Protein AF-A0A661U9J6-F1 (afdb_monomer_lite)

Sequence (323 aa):
FVLAIVAIIINARYQWLPGSVFLLPDRAGAMIPIFAAPLIGSMFLRTHGALAGIISRRRLRQLVGGSSVALVCLCAAGSYGYYIRPGLAEAPVTRDDLRAFEWIKHNTPPHAHIANNYSDAGIWIPMMTGRTVSVPHVNIINWSETKLQLAAMPARYIYIGARSVYSLPFEWTPERVESLRPTPKLAFSSGDARLYQLQPPLADVISANFHKLVEGKGEIAGAIGLVSPTNCAVITKPHIMLRWDPSGCYLFNIQLSLCSNFDNPLPVYNSYPAVQLGASSFDITPLRRLMPRDRPIYWRVRGLKNSVQGVLESEIRFFQIGK

Foldseek 3Di:
DVVVLVVLLVCLVVVPDPPSVVCNNLNSLVVVCVVCVVVVVVVVVVVVVVVCVPDPPVVSVVVVVVVSVVVVVVSVVVCCVPPVVVCVVLPLDDPFNLVVLVCCQPPPPLAAEEEEDPQHPQLCSCVSRVYHYLQHDDDPVCRQVVNVVSLLDFHQKYKDGLDGNDDDLDHDDPVVQCPWPVRWQFPDGDRRITMTGDVVTPVVRCVVCVVVVPVVDDDDPAAWAWDPPDFAAAAQFDKTFIPDDLPQFQKKWKWKALDQVSPGTDPDTDIDGPSRDVPRIDGPRVCVVVADQPGKIKIKMWGHGPDDDDIRIHDIGIYHYDD

Radius of gyration: 26.82 Å; chains: 1; bounding box: 49×52×87 Å

Structure (mmCIF, N/CA/C/O backbone):
data_AF-A0A661U9J6-F1
#
_entry.id   AF-A0A661U9J6-F1
#
loop_
_atom_site.group_PDB
_atom_site.id
_atom_site.type_symbol
_atom_site.label_atom_id
_atom_site.label_alt_id
_atom_site.label_comp_id
_atom_site.label_asym_id
_atom_site.label_entity_id
_atom_site.label_seq_id
_atom_site.pdbx_PDB_ins_code
_atom_site.Cartn_x
_atom_site.Cartn_y
_atom_site.Cartn_z
_atom_site.occupancy
_atom_site.B_iso_or_equiv
_atom_site.auth_seq_id
_atom_site.auth_comp_id
_atom_site.auth_asym_id
_atom_site.auth_atom_id
_atom_site.pdbx_PDB_model_num
ATOM 1 N N . PHE A 1 1 ? 25.399 6.047 -31.386 1.00 53.56 1 PHE A N 1
ATOM 2 C CA . PHE A 1 1 ? 24.054 5.681 -30.890 1.00 53.56 1 PHE A CA 1
ATOM 3 C C . PHE A 1 1 ? 24.099 4.501 -29.922 1.00 53.56 1 PHE A C 1
ATOM 5 O O . PHE A 1 1 ? 23.773 4.703 -28.765 1.00 53.56 1 PHE A O 1
ATOM 12 N N . VAL A 1 2 ? 24.589 3.318 -30.3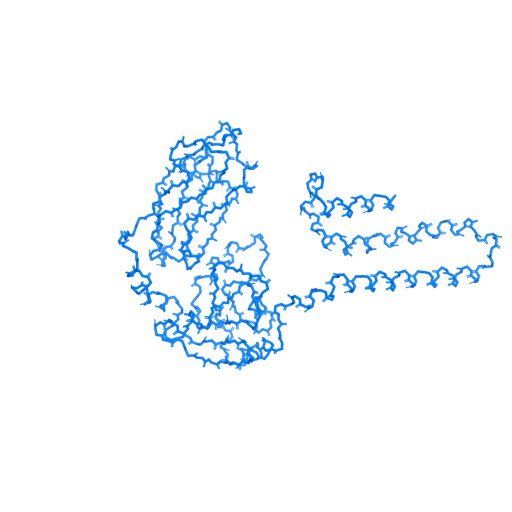23 1.00 53.88 2 VAL A N 1
ATOM 13 C CA . VAL A 1 2 ? 24.733 2.151 -29.417 1.00 53.88 2 VAL A CA 1
ATOM 14 C C . VAL A 1 2 ? 25.550 2.482 -28.161 1.00 53.88 2 VAL A C 1
ATOM 16 O O . VAL A 1 2 ? 25.088 2.224 -27.059 1.00 53.88 2 VAL A O 1
ATOM 19 N N . LEU A 1 3 ? 26.695 3.161 -28.304 1.00 61.81 3 LEU A N 1
ATOM 20 C CA . LEU A 1 3 ? 27.492 3.630 -27.158 1.00 61.81 3 LEU A CA 1
ATOM 21 C C . LEU A 1 3 ? 26.733 4.605 -26.243 1.00 61.81 3 LEU A C 1
ATOM 23 O O . LEU A 1 3 ? 26.926 4.570 -25.037 1.00 61.81 3 LEU A O 1
ATOM 27 N N . ALA A 1 4 ? 25.838 5.432 -26.794 1.00 64.38 4 ALA A N 1
ATOM 28 C CA . ALA A 1 4 ? 25.012 6.342 -26.002 1.00 64.38 4 ALA A CA 1
ATOM 29 C C . ALA A 1 4 ? 23.920 5.579 -25.236 1.00 64.38 4 ALA A C 1
ATOM 31 O O . ALA A 1 4 ? 23.689 5.865 -24.071 1.00 64.38 4 ALA A O 1
ATOM 32 N N . ILE A 1 5 ? 23.304 4.561 -25.847 1.00 62.53 5 ILE A N 1
ATOM 33 C CA . ILE A 1 5 ? 22.366 3.657 -25.164 1.00 62.53 5 ILE A CA 1
ATOM 34 C C . ILE A 1 5 ? 23.065 2.892 -24.039 1.00 62.53 5 ILE A C 1
ATOM 36 O O . ILE A 1 5 ? 22.561 2.862 -22.922 1.00 62.53 5 ILE A O 1
ATOM 40 N N . VAL A 1 6 ? 24.235 2.312 -24.313 1.00 67.94 6 VAL A N 1
ATOM 41 C CA . VAL A 1 6 ? 25.033 1.605 -23.303 1.00 67.94 6 VAL A CA 1
ATOM 42 C C . VAL A 1 6 ? 25.419 2.560 -22.174 1.00 67.94 6 VAL A C 1
ATOM 44 O O . VAL A 1 6 ? 25.243 2.215 -21.011 1.00 67.94 6 VAL A O 1
ATOM 47 N N . ALA A 1 7 ? 25.842 3.786 -22.493 1.00 70.62 7 ALA A N 1
ATOM 48 C CA . ALA A 1 7 ? 26.124 4.812 -21.495 1.00 70.62 7 ALA A CA 1
ATOM 49 C C . ALA A 1 7 ? 24.880 5.195 -20.678 1.00 70.62 7 ALA A C 1
ATOM 51 O O . ALA A 1 7 ? 24.995 5.349 -19.470 1.00 70.62 7 ALA A O 1
ATOM 52 N N . ILE A 1 8 ? 23.691 5.289 -21.287 1.00 65.44 8 ILE A N 1
ATOM 53 C CA . ILE A 1 8 ? 22.426 5.556 -20.581 1.00 65.44 8 ILE A CA 1
ATOM 54 C C . ILE A 1 8 ? 22.046 4.385 -19.668 1.00 65.44 8 ILE A C 1
ATOM 56 O O . ILE A 1 8 ? 21.633 4.627 -18.541 1.00 65.44 8 ILE A O 1
ATOM 60 N N . ILE A 1 9 ? 22.212 3.133 -20.106 1.00 64.19 9 ILE A N 1
ATOM 61 C CA . ILE A 1 9 ? 21.923 1.935 -19.298 1.00 64.19 9 ILE A CA 1
ATOM 62 C C . ILE A 1 9 ? 22.885 1.844 -18.108 1.00 64.19 9 ILE A C 1
ATOM 64 O O . ILE A 1 9 ? 22.449 1.654 -16.974 1.00 64.19 9 ILE A O 1
ATOM 68 N N . ILE A 1 10 ? 24.188 2.025 -18.348 1.00 69.81 10 ILE A N 1
ATOM 69 C CA . ILE A 1 10 ? 25.210 2.057 -17.293 1.00 69.81 10 ILE A CA 1
ATOM 70 C C . ILE A 1 10 ? 24.921 3.222 -16.339 1.00 69.81 10 ILE A C 1
ATOM 72 O O . ILE A 1 10 ? 24.885 3.029 -15.128 1.00 69.81 10 ILE A O 1
ATOM 76 N N . ASN A 1 11 ? 24.622 4.412 -16.862 1.00 74.69 11 ASN A N 1
ATOM 77 C CA . ASN A 1 11 ? 24.277 5.567 -16.044 1.00 74.69 11 ASN A CA 1
ATOM 78 C C . ASN A 1 11 ? 22.982 5.366 -15.242 1.00 74.69 11 ASN A C 1
ATOM 80 O O . ASN A 1 11 ? 22.924 5.769 -14.089 1.00 74.69 11 ASN A O 1
ATOM 84 N N . ALA A 1 12 ? 21.953 4.725 -15.798 1.00 62.16 12 ALA A N 1
ATOM 85 C CA . ALA A 1 12 ? 20.725 4.429 -15.064 1.00 62.16 12 ALA A CA 1
ATOM 86 C C . ALA A 1 12 ? 20.986 3.423 -13.932 1.00 62.16 12 ALA A C 1
ATOM 88 O O . ALA A 1 12 ? 20.434 3.568 -12.843 1.00 62.16 12 ALA A O 1
ATOM 89 N N . ARG A 1 13 ? 21.870 2.442 -14.167 1.00 63.75 13 ARG A N 1
ATOM 90 C CA . ARG A 1 13 ? 22.260 1.423 -13.185 1.00 63.75 13 ARG A CA 1
ATOM 91 C C . ARG A 1 13 ? 23.120 1.978 -12.049 1.00 63.75 13 ARG A C 1
ATOM 93 O O . ARG A 1 13 ? 22.895 1.614 -10.902 1.00 63.75 13 ARG A O 1
ATOM 100 N N . TYR A 1 14 ? 24.099 2.825 -12.359 1.00 74.25 14 TYR A N 1
ATOM 101 C CA . TYR A 1 14 ? 25.077 3.321 -11.379 1.00 74.25 14 TYR A CA 1
ATOM 102 C C . TYR A 1 14 ? 24.856 4.777 -10.944 1.00 74.25 14 TYR A C 1
ATOM 104 O O . TYR A 1 14 ? 25.570 5.274 -10.078 1.00 74.25 14 TYR A O 1
ATOM 112 N N . GLN A 1 15 ? 23.864 5.454 -11.523 1.00 68.75 15 GLN A N 1
ATOM 113 C CA . GLN A 1 15 ? 23.432 6.815 -11.193 1.00 68.75 15 GLN A CA 1
ATOM 114 C C . GLN A 1 15 ? 24.553 7.872 -11.217 1.00 68.75 15 GLN A C 1
ATOM 116 O O . GLN A 1 15 ? 24.568 8.786 -10.396 1.00 68.75 15 GLN A O 1
ATOM 121 N N . TRP A 1 16 ? 25.493 7.767 -12.162 1.00 75.06 16 TRP A N 1
ATOM 122 C CA . TRP A 1 16 ? 26.685 8.625 -12.217 1.00 75.06 16 TRP A CA 1
ATOM 123 C C . TRP A 1 16 ? 26.401 10.090 -12.584 1.00 75.06 16 TRP A C 1
ATOM 125 O O . TRP A 1 16 ? 27.144 10.975 -12.165 1.00 75.06 16 TRP A O 1
ATOM 135 N N . LEU A 1 17 ? 25.338 10.368 -13.343 1.00 74.12 17 LEU A N 1
ATOM 136 C CA . LEU A 1 17 ? 24.994 11.716 -13.804 1.00 74.12 17 LEU A CA 1
ATOM 137 C C . LEU A 1 17 ? 23.864 12.362 -12.974 1.00 74.12 17 LEU A C 1
ATOM 139 O O . LEU A 1 17 ? 22.994 11.665 -12.435 1.00 74.12 17 LEU A O 1
ATOM 143 N N . PRO A 1 18 ? 23.799 13.704 -12.900 1.00 59.03 18 PRO A N 1
ATOM 144 C CA . PRO A 1 18 ? 22.650 14.411 -12.339 1.00 59.03 18 PRO A CA 1
ATOM 145 C C . PRO A 1 18 ? 21.346 14.015 -13.049 1.00 59.03 18 PRO A C 1
ATOM 147 O O . PRO A 1 18 ? 21.300 13.915 -14.270 1.00 59.03 18 PRO A O 1
ATOM 150 N N . GLY A 1 19 ? 20.279 13.777 -12.283 1.00 53.47 19 GLY A N 1
ATOM 151 C CA . GLY A 1 19 ? 18.970 13.390 -12.825 1.00 53.47 19 GLY A CA 1
ATOM 152 C C . GLY A 1 19 ? 18.795 11.895 -13.128 1.00 53.47 19 GLY A C 1
ATOM 153 O O . GLY A 1 19 ? 17.690 11.472 -13.450 1.00 53.47 19 GLY A O 1
ATOM 154 N N . SER A 1 20 ? 19.825 11.062 -12.940 1.00 57.09 20 SER A N 1
ATOM 155 C CA . SER A 1 20 ? 19.742 9.606 -13.172 1.00 57.09 20 SER A CA 1
ATOM 156 C C . SER A 1 20 ? 18.690 8.893 -12.316 1.00 57.09 20 SER A C 1
ATOM 158 O O . SER A 1 20 ? 18.151 7.870 -12.726 1.00 57.09 20 SER A O 1
ATOM 160 N N . VAL A 1 21 ? 18.343 9.456 -11.155 1.00 52.66 21 VAL A N 1
ATOM 161 C CA . VAL A 1 21 ? 17.272 8.956 -10.273 1.00 52.66 21 VAL A CA 1
ATOM 162 C C . VAL A 1 21 ? 15.903 8.985 -10.969 1.00 52.66 21 VAL A C 1
ATOM 164 O O . VAL A 1 21 ? 15.063 8.129 -10.707 1.00 52.66 21 VAL A O 1
ATOM 167 N N . PHE A 1 22 ? 15.688 9.914 -11.908 1.00 55.56 22 PHE A N 1
ATOM 168 C CA . PHE A 1 22 ? 14.446 9.994 -12.682 1.00 55.56 22 PHE A CA 1
ATOM 169 C C . PHE A 1 22 ? 14.335 8.908 -13.755 1.00 55.56 22 PHE A C 1
ATOM 171 O O . PHE A 1 22 ? 13.236 8.638 -14.232 1.00 55.56 22 PHE A O 1
ATOM 178 N N . LEU A 1 23 ? 15.450 8.275 -14.135 1.00 57.22 23 LEU A N 1
ATOM 179 C CA . LEU A 1 23 ? 15.463 7.282 -15.207 1.00 57.22 23 LEU A CA 1
ATOM 180 C C . LEU A 1 23 ? 14.938 5.912 -14.774 1.00 57.22 23 LEU A C 1
ATOM 182 O O . LEU A 1 23 ? 14.727 5.103 -15.668 1.00 57.22 23 LEU A O 1
ATOM 186 N N . LEU A 1 24 ? 14.704 5.666 -13.470 1.00 56.12 24 LEU A N 1
ATOM 187 C CA . LEU A 1 24 ? 14.237 4.390 -12.894 1.00 56.12 24 LEU A CA 1
ATOM 188 C C . LEU A 1 24 ? 14.819 3.186 -13.664 1.00 56.12 24 LEU A C 1
ATOM 190 O O . LEU A 1 24 ? 14.169 2.719 -14.598 1.00 56.12 24 LEU A O 1
ATOM 194 N N . PRO A 1 25 ? 16.032 2.704 -13.332 1.00 54.31 25 PRO A N 1
ATOM 195 C CA . PRO A 1 25 ? 16.835 1.818 -14.187 1.00 54.31 25 PRO A CA 1
ATOM 196 C C . PRO A 1 25 ? 16.075 0.666 -14.852 1.00 54.31 25 PRO A C 1
ATOM 198 O O . PRO A 1 25 ? 16.312 0.372 -16.025 1.00 54.31 25 PRO A O 1
ATOM 201 N N . ASP A 1 26 ? 15.111 0.076 -14.149 1.00 54.94 26 ASP A N 1
ATOM 202 C CA . ASP A 1 26 ? 14.278 -1.016 -14.658 1.00 54.94 26 ASP A CA 1
ATOM 203 C C . ASP A 1 26 ? 13.321 -0.580 -15.781 1.00 54.94 26 ASP A C 1
ATOM 205 O O . ASP A 1 26 ? 13.124 -1.303 -16.758 1.00 54.94 26 ASP A O 1
ATOM 209 N N . ARG A 1 27 ? 12.774 0.639 -15.706 1.00 55.78 27 ARG A N 1
ATOM 210 C CA . ARG A 1 27 ? 11.929 1.231 -16.755 1.00 55.78 27 ARG A CA 1
ATOM 211 C C . ARG A 1 27 ? 12.752 1.700 -17.948 1.00 55.78 27 ARG A C 1
ATOM 213 O O . ARG A 1 27 ? 12.343 1.465 -19.082 1.00 55.78 27 ARG A O 1
ATOM 220 N N . ALA A 1 28 ? 13.921 2.303 -17.726 1.00 56.19 28 ALA A N 1
ATOM 221 C CA . ALA A 1 28 ? 14.826 2.663 -18.818 1.00 56.19 28 ALA A CA 1
ATOM 222 C C . ALA A 1 28 ? 15.287 1.418 -19.594 1.00 56.19 28 ALA A C 1
ATOM 224 O O . ALA A 1 28 ? 15.212 1.402 -20.821 1.00 56.19 28 ALA A O 1
ATOM 225 N N . GLY A 1 29 ? 15.679 0.346 -18.898 1.00 55.66 29 GLY A N 1
ATOM 226 C CA . GLY A 1 29 ? 16.073 -0.920 -19.522 1.00 55.66 29 GLY A CA 1
ATOM 227 C C . GLY A 1 29 ? 14.968 -1.562 -20.368 1.00 55.66 29 GLY A C 1
ATOM 228 O O . GLY A 1 29 ? 15.260 -2.102 -21.432 1.00 55.66 29 GLY A O 1
ATOM 229 N N . ALA A 1 30 ? 13.703 -1.446 -19.952 1.00 55.03 30 ALA A N 1
ATOM 230 C CA . ALA A 1 30 ? 12.558 -1.964 -20.704 1.00 55.03 30 ALA A CA 1
ATOM 231 C C . ALA A 1 30 ? 12.111 -1.053 -21.866 1.00 55.03 30 ALA A C 1
ATOM 233 O O . ALA A 1 30 ? 11.694 -1.549 -22.913 1.00 55.03 30 ALA A O 1
ATOM 234 N N . MET A 1 31 ? 12.198 0.274 -21.716 1.00 54.62 31 MET A N 1
ATOM 235 C CA . MET A 1 31 ? 11.720 1.224 -22.732 1.00 54.62 31 MET A CA 1
ATOM 236 C C . MET A 1 31 ? 12.755 1.534 -23.818 1.00 54.62 31 MET A C 1
ATOM 238 O O . MET A 1 31 ? 12.384 1.762 -24.969 1.00 54.62 31 MET A O 1
ATOM 242 N N . ILE A 1 32 ? 14.052 1.514 -23.498 1.00 62.56 32 ILE A N 1
ATOM 243 C CA . ILE A 1 32 ? 15.116 1.807 -24.469 1.00 62.56 32 ILE A CA 1
ATOM 244 C C . ILE A 1 32 ? 15.085 0.859 -25.683 1.00 62.56 32 ILE A C 1
ATOM 246 O O . ILE A 1 32 ? 15.183 1.368 -26.798 1.00 62.56 32 ILE A O 1
ATOM 250 N N . PRO A 1 33 ? 14.891 -0.469 -25.548 1.00 60.44 33 PRO A N 1
ATOM 251 C CA . PRO A 1 33 ? 14.766 -1.363 -26.699 1.00 60.44 33 PRO A CA 1
ATOM 252 C C . PRO A 1 33 ? 13.596 -0.998 -27.622 1.00 60.44 33 PRO A C 1
ATOM 254 O O . PRO A 1 33 ? 13.744 -1.065 -28.840 1.00 60.44 33 PRO A O 1
ATOM 257 N N . ILE A 1 34 ? 12.467 -0.552 -27.060 1.00 55.88 34 ILE A N 1
ATOM 258 C CA . ILE A 1 34 ? 11.263 -0.172 -27.818 1.00 55.88 34 ILE A CA 1
ATOM 259 C C . ILE A 1 34 ? 11.537 1.070 -28.677 1.00 55.88 34 ILE A C 1
ATOM 261 O O . ILE A 1 34 ? 11.206 1.090 -29.860 1.00 55.88 34 ILE A O 1
ATOM 265 N N . PHE A 1 35 ? 12.203 2.085 -28.1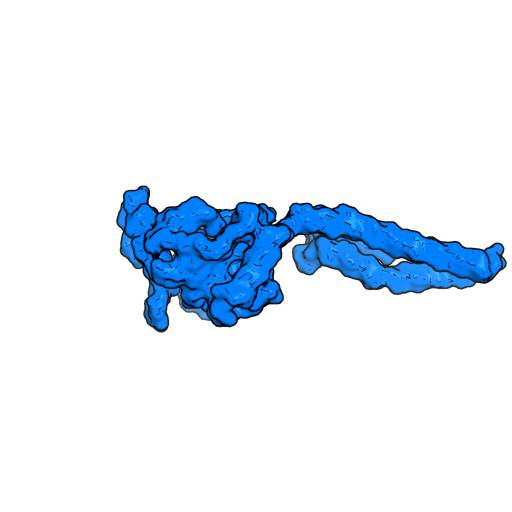17 1.00 56.66 35 PHE A N 1
ATOM 266 C CA . PHE A 1 35 ? 12.545 3.313 -28.847 1.00 56.66 35 PHE A CA 1
ATOM 267 C C . PHE A 1 35 ? 13.777 3.174 -29.749 1.00 56.66 35 PHE A C 1
ATOM 269 O O . PHE A 1 35 ? 13.892 3.871 -30.758 1.00 56.66 35 PHE A O 1
ATOM 276 N N . ALA A 1 36 ? 14.706 2.279 -29.414 1.00 61.91 36 ALA A N 1
ATOM 277 C CA . ALA A 1 36 ? 15.912 2.046 -30.197 1.00 61.91 36 ALA A CA 1
ATOM 278 C C . ALA A 1 36 ? 15.673 1.113 -31.392 1.00 61.91 36 ALA A C 1
ATOM 280 O O . ALA A 1 36 ? 16.394 1.224 -32.383 1.00 61.91 36 ALA A O 1
ATOM 281 N N . ALA A 1 37 ? 14.670 0.229 -31.341 1.00 63.75 37 ALA A N 1
ATOM 282 C CA . ALA A 1 37 ? 14.395 -0.737 -32.405 1.00 63.75 37 ALA A CA 1
ATOM 283 C C . ALA A 1 37 ? 14.170 -0.099 -33.797 1.00 63.75 37 ALA A C 1
ATOM 285 O O . ALA A 1 37 ? 14.782 -0.579 -34.753 1.00 63.75 37 ALA A O 1
ATOM 286 N N . PRO A 1 38 ? 13.410 1.006 -33.961 1.00 61.03 38 PRO A N 1
ATOM 287 C CA . PRO A 1 38 ? 13.249 1.666 -35.264 1.00 61.03 38 PRO A CA 1
ATOM 288 C C . PRO A 1 38 ? 14.547 2.307 -35.782 1.00 61.03 38 PRO A C 1
ATOM 290 O O . PRO A 1 38 ? 14.848 2.268 -36.977 1.00 61.03 38 PRO A O 1
ATOM 293 N N . LEU A 1 39 ? 15.356 2.874 -34.881 1.00 62.69 39 LEU A N 1
ATOM 294 C CA . LEU A 1 39 ? 16.652 3.476 -35.210 1.00 62.69 39 LEU A CA 1
ATOM 295 C C . LEU A 1 39 ? 17.678 2.412 -35.617 1.00 62.69 39 LEU A C 1
ATOM 297 O O . LEU A 1 39 ? 18.358 2.570 -36.628 1.00 62.69 39 LEU A O 1
ATOM 301 N N . ILE A 1 40 ? 17.729 1.294 -34.894 1.00 65.88 40 ILE A N 1
ATOM 302 C CA . ILE A 1 40 ? 18.560 0.138 -35.244 1.00 65.88 40 ILE A CA 1
ATOM 303 C C . ILE A 1 40 ? 18.095 -0.455 -36.580 1.00 65.88 40 ILE A C 1
ATOM 305 O O . ILE A 1 40 ? 18.921 -0.675 -37.463 1.00 65.88 40 ILE A O 1
ATOM 309 N N . GLY A 1 41 ? 16.783 -0.622 -36.777 1.00 62.97 41 GLY A N 1
ATOM 310 C CA . GLY A 1 41 ? 16.203 -1.117 -38.027 1.00 62.97 41 GLY A CA 1
ATOM 311 C C . GLY A 1 41 ? 16.516 -0.227 -39.233 1.00 62.97 41 GLY A C 1
ATOM 312 O O . GLY A 1 41 ? 16.881 -0.729 -40.295 1.00 62.97 41 GLY A O 1
ATOM 313 N N . SER A 1 42 ? 16.457 1.099 -39.077 1.00 63.25 42 SER A N 1
ATOM 314 C CA . SER A 1 42 ? 16.787 2.045 -40.155 1.00 63.25 42 SER A CA 1
ATOM 315 C C . SER A 1 42 ? 18.287 2.102 -40.479 1.00 63.25 42 SER A C 1
ATOM 317 O O . SER A 1 42 ? 18.653 2.198 -41.653 1.00 63.25 42 SER A O 1
ATOM 319 N N . MET A 1 43 ? 19.168 1.976 -39.479 1.00 68.00 43 MET A N 1
ATOM 320 C CA . MET A 1 43 ? 20.615 1.843 -39.698 1.00 68.00 43 MET A CA 1
ATOM 321 C C . MET A 1 43 ? 20.968 0.524 -40.392 1.00 68.00 43 MET A C 1
ATOM 323 O O . MET A 1 43 ? 21.816 0.514 -41.291 1.00 68.00 43 MET A O 1
ATOM 327 N N . PHE A 1 44 ? 20.277 -0.565 -40.043 1.00 65.31 44 PHE A N 1
ATOM 328 C CA . PHE A 1 44 ? 20.364 -1.829 -40.769 1.00 65.31 44 PHE A CA 1
ATOM 329 C C . PHE A 1 44 ? 19.946 -1.620 -42.231 1.00 65.31 44 PHE A C 1
ATOM 331 O O . PHE A 1 44 ? 20.751 -1.814 -43.131 1.00 65.31 44 PHE A O 1
ATOM 338 N N . LEU A 1 45 ? 18.757 -1.082 -42.504 1.00 61.75 45 LEU A N 1
ATOM 339 C CA . LEU A 1 45 ? 18.288 -0.856 -43.879 1.00 61.75 45 LEU A CA 1
ATOM 340 C C . LEU A 1 45 ? 19.251 -0.005 -44.734 1.00 61.75 45 LEU A C 1
ATOM 342 O O . LEU A 1 45 ? 19.469 -0.328 -45.903 1.00 61.75 45 LEU A O 1
ATOM 346 N N . ARG A 1 46 ? 19.879 1.035 -44.165 1.00 66.62 46 ARG A N 1
ATOM 347 C CA . ARG A 1 46 ? 20.842 1.896 -44.885 1.00 66.62 46 ARG A CA 1
ATOM 348 C C . ARG A 1 46 ? 22.171 1.208 -45.189 1.00 66.62 46 ARG A C 1
ATOM 350 O O . ARG A 1 46 ? 22.640 1.277 -46.321 1.00 66.62 46 ARG A O 1
ATOM 357 N N . THR A 1 47 ? 22.760 0.517 -44.216 1.00 65.62 47 THR A N 1
ATOM 358 C CA . THR A 1 47 ? 23.987 -0.277 -44.439 1.00 65.62 47 THR A CA 1
ATOM 359 C C . THR A 1 47 ? 23.746 -1.423 -45.427 1.00 65.62 47 THR A C 1
ATOM 361 O O . THR A 1 47 ? 24.635 -1.802 -46.184 1.00 65.62 47 THR A O 1
ATOM 364 N N . HIS A 1 48 ? 22.511 -1.922 -45.500 1.00 59.94 48 HIS A N 1
ATOM 365 C CA . HIS A 1 48 ? 22.118 -3.011 -46.390 1.00 59.94 48 HIS A CA 1
ATOM 366 C C . HIS A 1 48 ? 21.835 -2.557 -47.823 1.00 59.94 48 HIS A C 1
ATOM 368 O O . HIS A 1 48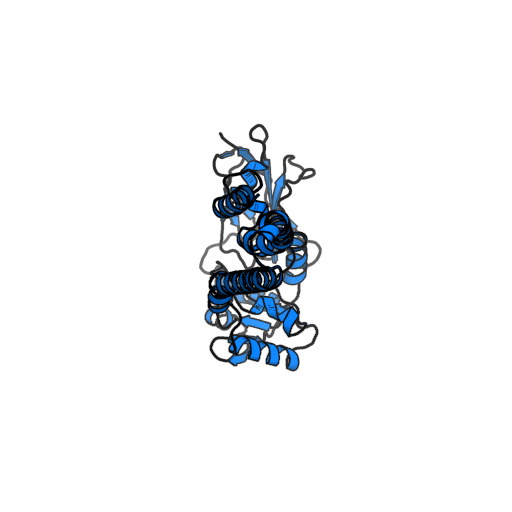 ? 22.120 -3.308 -48.754 1.00 59.94 48 HIS A O 1
ATOM 374 N N . GLY A 1 49 ? 21.345 -1.329 -48.024 1.00 62.19 49 GLY A N 1
ATOM 375 C CA . GLY A 1 49 ? 21.268 -0.713 -49.353 1.00 62.19 49 GLY A CA 1
ATOM 376 C C . GLY A 1 49 ? 22.637 -0.637 -50.037 1.00 62.19 49 GLY A C 1
ATOM 377 O O . GLY A 1 49 ? 22.725 -0.847 -51.243 1.00 62.19 49 GLY A O 1
ATOM 378 N N . ALA A 1 50 ? 23.704 -0.445 -49.254 1.00 63.47 50 ALA A N 1
ATOM 379 C CA . ALA A 1 50 ? 25.083 -0.455 -49.739 1.00 63.47 50 ALA A CA 1
ATOM 380 C C . ALA A 1 50 ? 25.622 -1.874 -50.034 1.00 63.47 50 ALA A C 1
ATOM 382 O O . ALA A 1 50 ? 26.407 -2.049 -50.959 1.00 63.47 50 ALA A O 1
ATOM 383 N N . LEU A 1 51 ? 25.176 -2.902 -49.298 1.00 57.22 51 LEU A N 1
ATOM 384 C CA . LEU A 1 51 ? 25.615 -4.302 -49.468 1.00 57.22 51 LEU A CA 1
ATOM 385 C C . LEU A 1 51 ? 24.790 -5.108 -50.491 1.00 57.22 51 LEU A C 1
ATOM 387 O O . LEU A 1 51 ? 25.209 -6.183 -50.927 1.00 57.22 51 LEU A O 1
ATOM 391 N N . ALA A 1 52 ? 23.630 -4.599 -50.915 1.00 56.31 52 ALA A N 1
ATOM 392 C CA . ALA A 1 52 ? 22.721 -5.262 -51.855 1.00 56.31 52 ALA A CA 1
ATOM 393 C C . ALA A 1 52 ? 23.302 -5.473 -53.271 1.00 56.31 52 ALA A C 1
ATOM 395 O O . ALA A 1 52 ? 22.677 -6.164 -54.077 1.00 56.31 52 ALA A O 1
ATOM 396 N N . GLY A 1 53 ? 24.478 -4.909 -53.573 1.00 60.47 53 GLY A N 1
ATOM 397 C CA . GLY A 1 53 ? 25.228 -5.184 -54.802 1.00 60.47 53 GLY A CA 1
ATOM 398 C C . GLY A 1 53 ? 25.964 -6.532 -54.816 1.00 60.47 53 GLY A C 1
ATOM 399 O O . GLY A 1 53 ? 26.323 -6.997 -55.890 1.00 60.47 53 GLY A O 1
ATOM 400 N N . ILE A 1 54 ? 26.172 -7.176 -53.658 1.00 64.75 54 ILE A N 1
ATOM 401 C CA . ILE A 1 54 ? 27.064 -8.349 -53.520 1.00 64.75 54 ILE A CA 1
ATOM 402 C C . ILE A 1 54 ? 26.286 -9.658 -53.282 1.00 64.75 54 ILE A C 1
ATOM 404 O O . ILE A 1 54 ? 26.751 -10.742 -53.626 1.00 64.75 54 ILE A O 1
ATOM 408 N N . ILE A 1 55 ? 25.075 -9.589 -52.720 1.00 62.81 55 ILE A N 1
ATOM 409 C CA . ILE A 1 55 ? 24.269 -10.763 -52.341 1.00 62.81 55 ILE A CA 1
ATOM 410 C C . ILE A 1 55 ? 22.876 -10.648 -52.961 1.00 62.81 55 ILE A C 1
ATOM 412 O O . ILE A 1 55 ? 22.258 -9.586 -52.923 1.00 62.81 55 ILE A O 1
ATOM 416 N N . SER A 1 56 ? 22.337 -11.756 -53.492 1.00 75.56 56 SER A N 1
ATOM 417 C CA . SER A 1 56 ? 20.978 -11.770 -54.056 1.00 75.56 56 SER A CA 1
ATOM 418 C C . SER A 1 56 ? 19.956 -11.190 -53.064 1.00 75.56 56 SER A C 1
ATOM 420 O O . SER A 1 56 ? 19.881 -11.609 -51.902 1.00 75.56 56 SER A O 1
ATOM 422 N N . ARG A 1 57 ? 19.128 -10.246 -53.534 1.00 69.12 57 ARG A N 1
ATOM 423 C CA . ARG A 1 57 ? 18.128 -9.531 -52.714 1.00 69.12 57 ARG A CA 1
ATOM 424 C C . ARG A 1 57 ? 17.214 -10.475 -51.916 1.00 69.12 57 ARG A C 1
ATOM 426 O O . ARG A 1 57 ? 16.742 -10.104 -50.845 1.00 69.12 57 ARG A O 1
ATOM 433 N N . ARG A 1 58 ? 16.984 -11.702 -52.407 1.00 74.00 58 ARG A N 1
ATOM 434 C CA . ARG A 1 58 ? 16.170 -12.736 -51.744 1.00 74.00 58 ARG A CA 1
ATOM 435 C C . ARG A 1 58 ? 16.868 -13.361 -50.530 1.00 74.00 58 ARG A C 1
ATOM 437 O O . ARG A 1 58 ? 16.262 -13.388 -49.462 1.00 74.00 58 ARG A O 1
ATOM 444 N N . ARG A 1 59 ? 18.129 -13.801 -50.659 1.00 72.88 59 ARG A N 1
ATOM 445 C CA . ARG A 1 59 ? 18.903 -14.342 -49.522 1.00 72.88 59 ARG A CA 1
ATOM 446 C C . ARG A 1 59 ? 19.148 -13.274 -48.460 1.00 72.88 59 ARG A C 1
ATOM 448 O O . ARG A 1 59 ? 19.022 -13.556 -47.276 1.00 72.88 59 ARG A O 1
ATOM 455 N N . LEU A 1 60 ? 19.410 -12.036 -48.880 1.00 63.28 60 LEU A N 1
ATOM 456 C CA . LEU A 1 60 ? 19.612 -10.923 -47.954 1.00 63.28 60 LEU A CA 1
ATOM 457 C C . LEU A 1 60 ? 18.343 -10.613 -47.142 1.00 63.28 60 LEU A C 1
ATOM 459 O O . LEU A 1 60 ? 18.417 -10.504 -45.924 1.00 63.28 60 LEU A O 1
ATOM 463 N N . ARG A 1 61 ? 17.162 -10.553 -47.778 1.00 69.19 61 ARG A N 1
ATOM 464 C CA . ARG A 1 61 ? 15.881 -10.374 -47.063 1.00 69.19 61 ARG A CA 1
ATOM 465 C C . ARG A 1 61 ? 15.611 -11.490 -46.053 1.00 69.19 61 ARG A C 1
ATOM 467 O O . ARG A 1 61 ? 15.139 -11.202 -44.960 1.00 69.19 61 ARG A O 1
ATOM 474 N N . GLN A 1 62 ? 15.923 -12.739 -46.399 1.00 75.12 62 GLN A N 1
ATOM 475 C CA . GLN A 1 62 ? 15.761 -13.878 -45.490 1.00 75.12 62 GLN A CA 1
ATOM 476 C C . GLN A 1 62 ? 16.717 -13.801 -44.295 1.00 75.12 62 GLN A C 1
ATOM 478 O O . GLN A 1 62 ? 16.285 -14.006 -43.166 1.00 75.12 62 GLN A O 1
ATOM 483 N N . LEU A 1 63 ? 17.984 -13.445 -44.523 1.00 71.88 63 LEU A N 1
ATOM 484 C CA . LEU A 1 63 ? 18.969 -13.284 -43.452 1.00 71.88 63 LEU A CA 1
ATOM 485 C C . LEU A 1 63 ? 18.614 -12.125 -42.518 1.00 71.88 63 LEU A C 1
ATOM 487 O O . LEU A 1 63 ? 18.692 -12.287 -41.305 1.00 71.88 63 LEU A O 1
ATOM 491 N N . VAL A 1 64 ? 18.173 -10.983 -43.052 1.00 66.56 64 VAL A N 1
ATOM 492 C CA . VAL A 1 64 ? 17.754 -9.819 -42.248 1.00 66.56 64 VAL A CA 1
ATOM 493 C C . VAL A 1 64 ? 16.472 -10.104 -41.476 1.00 66.56 64 VAL A C 1
ATOM 495 O O . VAL A 1 64 ? 16.396 -9.809 -40.286 1.00 66.56 64 VAL A O 1
ATOM 498 N N . GLY A 1 65 ? 15.471 -10.700 -42.128 1.00 70.25 65 GLY A N 1
ATOM 499 C CA . GLY A 1 65 ? 14.233 -11.102 -41.466 1.00 70.25 65 GLY A CA 1
ATOM 500 C C . GLY A 1 65 ? 14.509 -12.101 -40.344 1.00 70.25 65 GLY A C 1
ATOM 501 O O . GLY A 1 65 ? 14.075 -11.892 -39.215 1.00 70.25 65 GLY A O 1
ATOM 502 N N . GLY A 1 66 ? 15.317 -13.127 -40.626 1.00 73.25 66 GLY A N 1
ATOM 503 C CA . GLY A 1 66 ? 15.720 -14.135 -39.647 1.00 73.25 66 GLY A CA 1
ATOM 504 C C . GLY A 1 66 ? 16.512 -13.552 -38.477 1.00 73.25 66 GLY A C 1
ATOM 505 O O . GLY A 1 66 ? 16.187 -13.829 -37.327 1.00 73.25 66 GLY A O 1
ATOM 506 N N . SER A 1 67 ? 17.504 -12.697 -38.742 1.00 69.69 67 SER A N 1
ATOM 507 C CA . SER A 1 67 ? 18.313 -12.059 -37.690 1.00 69.69 67 SER A CA 1
ATOM 508 C C . SER A 1 67 ? 17.522 -11.051 -36.857 1.00 69.69 67 SER A C 1
ATOM 510 O O . SER A 1 67 ? 17.720 -10.986 -35.648 1.00 69.69 67 SER A O 1
ATOM 512 N N . SER A 1 68 ? 16.574 -10.325 -37.454 1.00 67.62 68 SER A N 1
ATOM 513 C CA . SER A 1 68 ? 15.684 -9.418 -36.716 1.00 67.62 68 SER A CA 1
ATOM 514 C C . SER A 1 68 ? 14.738 -10.189 -35.795 1.00 67.62 68 SER A C 1
ATOM 516 O O . SER A 1 68 ? 14.600 -9.836 -34.626 1.00 67.62 68 SER A O 1
ATOM 518 N N . VAL A 1 69 ? 14.131 -11.277 -36.283 1.00 70.81 69 VAL A N 1
ATOM 519 C CA . VAL A 1 69 ? 13.288 -12.163 -35.461 1.00 70.81 69 VAL A CA 1
ATOM 520 C C . VAL A 1 69 ? 14.109 -12.803 -34.343 1.00 70.81 69 VAL A C 1
ATOM 522 O O . VAL A 1 69 ? 13.670 -12.798 -33.195 1.00 70.81 69 VAL A O 1
ATOM 525 N N . ALA A 1 70 ? 15.317 -13.289 -34.643 1.00 71.88 70 ALA A N 1
ATOM 526 C CA . ALA A 1 70 ? 16.218 -13.854 -33.643 1.00 71.88 70 ALA A CA 1
ATOM 527 C C . ALA A 1 70 ? 16.596 -12.823 -32.571 1.00 71.88 70 ALA A C 1
ATOM 529 O O . ALA A 1 70 ? 16.542 -13.136 -31.385 1.00 71.88 70 ALA A O 1
ATOM 530 N N . LEU A 1 71 ? 16.909 -11.583 -32.962 1.00 73.12 71 LEU A N 1
ATOM 531 C CA . LEU A 1 71 ? 17.220 -10.503 -32.027 1.00 73.12 71 LEU A CA 1
ATOM 532 C C . LEU A 1 71 ? 16.020 -10.160 -31.137 1.00 73.12 71 LEU A C 1
ATOM 534 O O . LEU A 1 71 ? 16.184 -10.038 -29.928 1.00 73.12 71 LEU A O 1
ATOM 538 N N . VAL A 1 72 ? 14.812 -10.058 -31.699 1.00 72.19 72 VAL A N 1
ATOM 539 C CA . VAL A 1 72 ? 13.585 -9.830 -30.916 1.00 72.19 72 VAL A CA 1
ATOM 540 C C . VAL A 1 72 ? 13.338 -10.979 -29.939 1.00 72.19 72 VAL A C 1
ATOM 542 O O . VAL A 1 72 ? 13.044 -10.723 -28.775 1.00 72.19 72 VAL A O 1
ATOM 545 N N . CYS A 1 73 ? 13.510 -12.232 -30.369 1.00 74.81 73 CYS A N 1
ATOM 546 C CA . CYS A 1 73 ? 13.354 -13.400 -29.500 1.00 74.81 73 CYS A CA 1
ATOM 547 C C . CYS A 1 73 ? 14.400 -13.424 -28.379 1.00 74.81 73 CYS A C 1
ATOM 549 O O . CYS A 1 73 ? 14.051 -13.701 -27.236 1.00 74.81 73 CYS A O 1
ATOM 551 N N . LEU A 1 74 ? 15.660 -13.094 -28.677 1.00 74.06 74 LEU A N 1
ATOM 552 C CA . LEU A 1 74 ? 16.728 -12.990 -27.680 1.00 74.06 74 LEU A CA 1
ATOM 553 C C . LEU A 1 74 ? 16.463 -11.858 -26.684 1.00 74.06 74 LEU A C 1
ATOM 555 O O . LEU A 1 74 ? 16.617 -12.065 -25.484 1.00 74.06 74 LEU A O 1
ATOM 559 N N . CYS A 1 75 ? 16.012 -10.693 -27.154 1.00 71.75 75 CYS A N 1
ATOM 560 C CA . CYS A 1 75 ? 15.598 -9.591 -26.288 1.00 71.75 75 CYS A CA 1
ATOM 561 C C . CYS A 1 75 ? 14.417 -10.000 -25.402 1.00 71.75 75 CYS A C 1
ATOM 563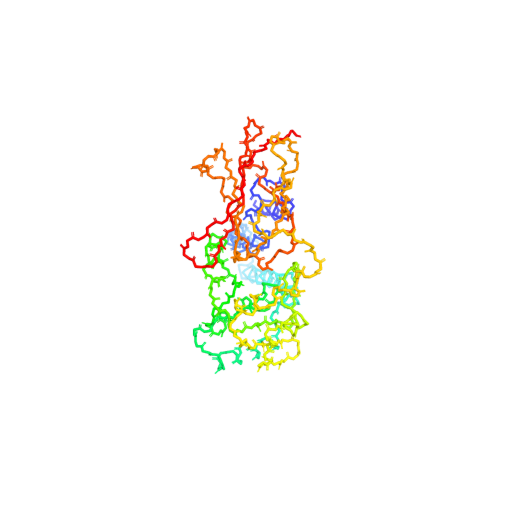 O O . CYS A 1 75 ? 14.475 -9.791 -24.197 1.00 71.75 75 CYS A O 1
ATOM 565 N N . ALA A 1 76 ? 13.382 -10.634 -25.958 1.00 70.25 76 ALA A N 1
ATOM 566 C CA . ALA A 1 76 ? 12.225 -11.099 -25.197 1.00 70.25 76 ALA A CA 1
ATOM 567 C C . ALA A 1 76 ? 12.603 -12.172 -24.163 1.00 70.25 76 ALA A C 1
ATOM 569 O O . ALA A 1 76 ? 12.170 -12.092 -23.016 1.00 70.25 76 ALA A O 1
ATOM 570 N N . ALA A 1 77 ? 13.448 -13.138 -24.532 1.00 73.88 77 ALA A N 1
ATOM 571 C CA . ALA A 1 77 ? 13.948 -14.168 -23.625 1.00 73.88 77 ALA A CA 1
ATOM 572 C C . ALA A 1 77 ? 14.829 -13.572 -22.516 1.00 73.88 77 ALA A C 1
ATOM 574 O O . ALA A 1 77 ? 14.675 -13.932 -21.348 1.00 73.88 77 ALA A O 1
ATOM 575 N N . GLY A 1 78 ? 15.703 -12.622 -22.860 1.00 74.69 78 GLY A N 1
ATOM 576 C CA . GLY A 1 78 ? 16.515 -11.872 -21.904 1.00 74.69 78 GLY A CA 1
ATOM 577 C C . GLY A 1 78 ? 15.655 -11.051 -20.944 1.00 74.69 78 GLY A C 1
ATOM 578 O O . GLY A 1 78 ? 15.832 -11.143 -19.732 1.00 74.69 78 GLY A O 1
ATOM 579 N N . SER A 1 79 ? 14.664 -10.318 -21.460 1.00 69.44 79 SER A N 1
ATOM 580 C CA . SER A 1 79 ? 13.707 -9.562 -20.649 1.00 69.44 79 SER A CA 1
ATOM 581 C C . SER A 1 79 ? 12.872 -10.471 -19.749 1.00 69.44 79 SER A C 1
ATOM 583 O O . SER A 1 79 ? 12.668 -10.147 -18.581 1.00 69.44 79 SER A O 1
ATOM 585 N N . TYR A 1 80 ? 12.424 -11.625 -20.247 1.00 72.81 80 TYR A N 1
ATOM 586 C CA . TYR A 1 80 ? 11.698 -12.601 -19.440 1.00 72.81 80 TYR A CA 1
ATOM 587 C C . TYR A 1 80 ? 12.574 -13.156 -18.314 1.00 72.81 80 TYR A C 1
ATOM 589 O O . TYR A 1 80 ? 12.158 -13.163 -17.159 1.00 72.81 80 TYR A O 1
ATOM 597 N N . GLY A 1 81 ? 13.798 -13.584 -18.629 1.00 73.56 81 GLY A N 1
ATOM 598 C CA . GLY A 1 81 ? 14.726 -14.147 -17.650 1.00 73.56 81 GLY A CA 1
ATOM 599 C C . GLY A 1 81 ? 15.184 -13.142 -16.595 1.00 73.56 81 GLY A C 1
ATOM 600 O O . GLY A 1 81 ? 15.346 -13.525 -15.441 1.00 73.56 81 GLY A O 1
ATOM 601 N N . TYR A 1 82 ? 15.365 -11.876 -16.977 1.00 70.19 82 TYR A N 1
ATOM 602 C CA . TYR A 1 82 ? 15.905 -10.841 -16.095 1.00 70.19 82 TYR A CA 1
ATOM 603 C C . TYR A 1 82 ? 14.829 -10.077 -15.315 1.00 70.19 82 TYR A C 1
ATOM 605 O O . TYR A 1 82 ? 15.012 -9.827 -14.131 1.00 70.19 82 TYR A O 1
ATOM 613 N N . TYR A 1 83 ? 13.707 -9.714 -15.945 1.00 65.81 83 TYR A N 1
ATOM 614 C CA . TYR A 1 83 ? 12.676 -8.884 -15.307 1.00 65.81 83 TYR A CA 1
ATOM 615 C C . TYR A 1 83 ? 11.464 -9.693 -14.851 1.00 65.81 83 TYR A C 1
ATOM 617 O O . TYR A 1 83 ? 10.988 -9.522 -13.732 1.00 65.81 83 TYR A O 1
ATOM 625 N N . ILE A 1 84 ? 10.948 -10.577 -15.709 1.00 70.19 84 ILE A N 1
ATOM 626 C CA . ILE A 1 84 ? 9.666 -11.243 -15.443 1.00 70.19 84 ILE A CA 1
ATOM 627 C C . ILE A 1 84 ? 9.851 -12.392 -14.456 1.00 70.19 84 ILE A C 1
ATOM 629 O O . ILE A 1 84 ? 9.135 -12.473 -13.465 1.00 70.19 84 ILE A O 1
ATOM 633 N N . ARG A 1 85 ? 10.812 -13.286 -14.696 1.00 75.56 85 ARG A N 1
ATOM 634 C CA . ARG A 1 85 ? 10.994 -14.490 -13.882 1.00 75.56 85 ARG A CA 1
ATOM 635 C C . ARG A 1 85 ? 11.346 -14.174 -12.418 1.00 75.56 85 ARG A C 1
ATOM 637 O O . ARG A 1 85 ? 10.700 -14.771 -11.557 1.00 75.56 85 ARG A O 1
ATOM 644 N N . PRO A 1 86 ? 12.282 -13.254 -12.101 1.00 75.00 86 PRO A N 1
ATOM 645 C CA . PRO A 1 86 ? 12.534 -12.861 -10.714 1.00 75.00 86 PRO A CA 1
ATOM 646 C C . PRO A 1 86 ? 11.334 -12.130 -10.109 1.00 75.00 86 PRO A C 1
ATOM 648 O O . PRO A 1 86 ? 10.905 -12.476 -9.014 1.00 75.00 86 PRO A O 1
ATOM 651 N N . GLY A 1 87 ? 10.705 -11.221 -10.866 1.00 71.38 87 GLY A N 1
ATOM 652 C CA . GLY A 1 87 ? 9.514 -10.500 -10.411 1.00 71.38 87 GLY A CA 1
ATOM 653 C C . GLY A 1 87 ? 8.321 -11.411 -10.092 1.00 71.38 87 GLY A C 1
ATOM 654 O O . GLY A 1 87 ? 7.554 -11.117 -9.184 1.00 71.38 87 GLY A O 1
ATOM 655 N N . LEU A 1 88 ? 8.176 -12.546 -10.786 1.00 72.06 88 LEU A N 1
ATOM 656 C CA . LEU A 1 88 ? 7.163 -13.559 -10.470 1.00 72.06 88 LEU A CA 1
ATOM 657 C C . LEU A 1 88 ? 7.481 -14.324 -9.178 1.00 72.06 88 LEU A C 1
ATOM 659 O O . LEU A 1 88 ? 6.562 -14.671 -8.437 1.00 72.06 88 LEU A O 1
ATOM 663 N N . ALA A 1 89 ? 8.759 -14.594 -8.898 1.00 74.69 89 ALA A N 1
ATOM 664 C CA . ALA A 1 89 ? 9.174 -15.219 -7.641 1.00 74.69 89 ALA A CA 1
ATOM 665 C C . ALA A 1 89 ? 8.967 -14.269 -6.449 1.00 74.69 89 ALA A C 1
ATOM 667 O O . ALA A 1 89 ? 8.538 -14.698 -5.378 1.00 74.69 89 ALA A O 1
ATOM 668 N N . GLU A 1 90 ? 9.186 -12.975 -6.671 1.00 79.31 90 GLU A N 1
ATOM 669 C CA . GLU A 1 90 ? 9.006 -11.902 -5.691 1.00 79.31 90 GLU A CA 1
ATOM 670 C C . GLU A 1 90 ? 7.592 -11.304 -5.696 1.00 79.31 90 GLU A C 1
ATOM 672 O O . GLU A 1 90 ? 7.338 -10.305 -5.031 1.00 79.31 90 GLU A O 1
ATOM 677 N N . ALA A 1 91 ? 6.640 -11.897 -6.423 1.00 85.94 91 ALA A N 1
ATOM 678 C CA . ALA A 1 91 ? 5.277 -11.385 -6.451 1.00 85.94 91 ALA A CA 1
ATOM 679 C C . ALA A 1 91 ? 4.617 -11.536 -5.061 1.00 85.94 91 ALA A C 1
ATOM 681 O O . ALA A 1 91 ? 4.603 -12.646 -4.517 1.00 85.94 91 ALA A O 1
ATOM 682 N N . PRO A 1 92 ? 4.015 -10.466 -4.498 1.00 90.19 92 PRO A N 1
ATOM 683 C CA . PRO A 1 92 ? 3.330 -10.545 -3.206 1.00 90.19 92 PRO A CA 1
ATOM 684 C C . PRO A 1 92 ? 2.012 -11.322 -3.289 1.00 90.19 92 PRO A C 1
ATOM 686 O O . PRO A 1 92 ? 1.518 -11.808 -2.281 1.00 90.19 92 PRO A O 1
ATOM 689 N N . VAL A 1 93 ? 1.436 -11.439 -4.491 1.00 95.19 93 VAL A N 1
ATOM 690 C CA . VAL A 1 93 ? 0.156 -12.115 -4.727 1.00 95.19 93 VAL A CA 1
ATOM 691 C C . VAL A 1 93 ? 0.382 -13.605 -4.958 1.00 95.19 93 VAL A C 1
ATOM 693 O O . VAL A 1 93 ? 1.020 -14.012 -5.930 1.00 95.19 93 VAL A O 1
ATOM 696 N N . THR A 1 94 ? -0.196 -14.431 -4.095 1.00 95.06 94 THR A N 1
ATOM 697 C CA . THR A 1 94 ? -0.210 -15.891 -4.204 1.00 95.06 94 THR A CA 1
ATOM 698 C C . THR A 1 94 ? -1.594 -16.413 -4.605 1.00 95.06 94 THR A C 1
ATOM 700 O O . THR A 1 94 ? -2.563 -15.662 -4.728 1.00 95.06 94 THR A O 1
ATOM 703 N N . ARG A 1 95 ? -1.720 -17.734 -4.795 1.00 95.88 95 ARG A N 1
ATOM 704 C CA . ARG A 1 95 ? -3.027 -18.372 -5.038 1.00 95.88 95 ARG A CA 1
ATOM 705 C C . ARG A 1 95 ? -3.980 -18.228 -3.848 1.00 95.88 95 ARG A C 1
ATOM 707 O O . ARG A 1 95 ? -5.188 -18.163 -4.058 1.00 95.88 95 ARG A O 1
ATOM 714 N N . ASP A 1 96 ? -3.450 -18.175 -2.631 1.00 97.94 96 ASP A N 1
ATOM 715 C CA . ASP A 1 96 ? -4.250 -18.004 -1.421 1.00 97.94 96 ASP A CA 1
ATOM 716 C C . ASP A 1 96 ? -4.829 -16.590 -1.321 1.00 97.94 96 ASP A C 1
ATOM 718 O O . ASP A 1 96 ? -5.999 -16.429 -0.975 1.00 97.94 96 ASP A O 1
ATOM 722 N N . ASP A 1 97 ? -4.059 -15.581 -1.737 1.00 98.25 97 ASP A N 1
ATOM 723 C CA . ASP A 1 97 ? -4.534 -14.198 -1.831 1.00 98.25 97 ASP A CA 1
ATOM 724 C C . ASP A 1 97 ? -5.647 -14.057 -2.878 1.00 98.25 97 ASP A C 1
ATOM 726 O O . ASP A 1 97 ? -6.650 -13.395 -2.631 1.00 98.25 97 ASP A O 1
ATOM 730 N N . LEU A 1 98 ? -5.533 -14.736 -4.028 1.00 97.94 98 LEU A N 1
ATOM 731 C CA . LEU A 1 98 ? -6.588 -14.722 -5.051 1.00 97.94 98 LEU A CA 1
ATOM 732 C C . LEU A 1 98 ? -7.910 -15.303 -4.531 1.00 97.94 98 LEU A C 1
ATOM 734 O O . LEU A 1 98 ? -8.969 -14.728 -4.788 1.00 97.94 98 LEU A O 1
ATOM 738 N N . ARG A 1 99 ? -7.857 -16.395 -3.758 1.00 98.56 99 ARG A N 1
ATOM 739 C CA . ARG A 1 99 ? -9.044 -16.955 -3.086 1.00 98.56 99 ARG A CA 1
ATOM 740 C C . ARG A 1 99 ? -9.607 -15.985 -2.053 1.00 98.56 99 ARG A C 1
ATOM 742 O O . ARG A 1 99 ? -10.822 -15.834 -1.957 1.00 98.56 99 ARG A O 1
ATOM 749 N N . ALA A 1 100 ? -8.740 -15.296 -1.312 1.00 98.50 100 ALA A N 1
ATOM 750 C CA . ALA A 1 100 ? -9.165 -14.274 -0.367 1.00 98.50 100 ALA A CA 1
ATOM 751 C C . ALA A 1 100 ? -9.852 -13.097 -1.074 1.00 98.50 100 ALA A C 1
ATOM 753 O O . ALA A 1 100 ? -10.890 -12.631 -0.614 1.00 98.50 100 ALA A O 1
ATOM 754 N N . PHE A 1 101 ? -9.335 -12.640 -2.218 1.00 98.56 101 PHE A N 1
ATOM 755 C CA . PHE A 1 101 ? -9.954 -11.574 -3.011 1.00 98.56 101 PHE A CA 1
ATOM 756 C C . PHE A 1 101 ? -11.315 -11.989 -3.559 1.00 98.56 101 PHE A C 1
ATOM 758 O O . PHE A 1 101 ? -12.267 -11.210 -3.497 1.00 98.56 101 PHE A O 1
ATOM 765 N N . GLU A 1 102 ? -11.433 -13.221 -4.053 1.00 98.56 102 GLU A N 1
ATOM 766 C CA . GLU A 1 102 ? -12.713 -13.777 -4.478 1.00 98.56 102 GLU A CA 1
ATOM 767 C C . GLU A 1 102 ? -13.705 -13.833 -3.311 1.00 98.56 102 GLU A C 1
ATOM 769 O O . GLU A 1 102 ? -14.846 -13.387 -3.451 1.00 98.56 102 GLU A O 1
ATOM 774 N N . TRP A 1 103 ? -13.264 -14.278 -2.132 1.00 98.56 103 TRP A N 1
ATOM 775 C CA . TRP A 1 103 ? -14.093 -14.267 -0.932 1.00 98.56 103 TRP A CA 1
ATOM 776 C C . TRP A 1 103 ? -14.524 -12.843 -0.556 1.00 98.56 103 TRP A C 1
ATOM 778 O O . TRP A 1 103 ? -15.717 -12.598 -0.376 1.00 98.56 103 TRP A O 1
ATOM 788 N N . ILE A 1 104 ? -13.595 -11.880 -0.512 1.00 98.56 104 ILE A N 1
ATOM 789 C CA . ILE A 1 104 ? -13.873 -10.465 -0.207 1.00 98.56 104 ILE A CA 1
ATOM 790 C C . ILE A 1 104 ? -14.925 -9.914 -1.170 1.00 98.56 104 ILE A C 1
ATOM 792 O O . ILE A 1 104 ? -15.879 -9.263 -0.736 1.00 98.56 104 ILE A O 1
ATOM 796 N N . LYS A 1 105 ? -14.782 -10.196 -2.469 1.00 98.31 105 LYS A N 1
ATOM 797 C CA . LYS A 1 105 ? -15.683 -9.704 -3.514 1.00 98.31 105 LYS A CA 1
ATOM 798 C C . LYS A 1 105 ? -17.133 -10.148 -3.303 1.00 98.31 105 LYS A C 1
ATOM 800 O O . LYS A 1 105 ? -18.037 -9.367 -3.606 1.00 98.31 105 LYS A O 1
ATOM 805 N N . HIS A 1 106 ? -17.353 -11.348 -2.772 1.00 98.19 106 HIS A N 1
ATOM 806 C CA . HIS A 1 106 ? -18.690 -11.916 -2.582 1.00 98.19 106 HIS A CA 1
ATOM 807 C C . HIS A 1 106 ? -19.253 -11.732 -1.164 1.00 98.19 106 HIS A C 1
ATOM 809 O O . HIS A 1 106 ? -20.468 -11.721 -1.002 1.00 98.19 106 HIS A O 1
ATOM 815 N N . ASN A 1 107 ? -18.401 -11.556 -0.146 1.00 98.38 107 ASN A N 1
ATOM 816 C CA . ASN A 1 107 ? -18.816 -11.622 1.265 1.00 98.38 107 ASN A CA 1
ATOM 817 C C . ASN A 1 107 ? -18.665 -10.304 2.040 1.00 98.38 107 ASN A C 1
ATOM 819 O O . ASN A 1 107 ? -19.043 -10.229 3.208 1.00 98.38 107 ASN A O 1
ATOM 823 N N . THR A 1 108 ? -18.119 -9.253 1.424 1.00 97.69 108 THR A N 1
ATOM 824 C CA . THR A 1 108 ? -18.033 -7.922 2.049 1.00 97.69 108 THR A CA 1
ATOM 825 C C . THR A 1 108 ? -18.971 -6.931 1.361 1.00 97.69 108 THR A C 1
ATOM 827 O O . THR A 1 108 ? -19.201 -7.053 0.156 1.00 97.69 108 THR A O 1
ATOM 830 N N . PRO A 1 109 ? -19.504 -5.918 2.065 1.00 96.69 109 PRO A N 1
ATOM 831 C CA . PRO A 1 109 ? -20.254 -4.845 1.417 1.00 96.69 109 PRO A CA 1
ATOM 832 C C . PRO A 1 109 ? -19.429 -4.140 0.320 1.00 96.69 109 PRO A C 1
ATOM 834 O O . PRO A 1 109 ? -18.212 -4.013 0.470 1.00 96.69 109 PRO A O 1
ATOM 837 N N . PRO A 1 110 ? -20.050 -3.619 -0.756 1.00 94.62 110 PRO A N 1
ATOM 838 C CA . PRO A 1 110 ? -19.328 -2.899 -1.814 1.00 94.62 110 PRO A CA 1
ATOM 839 C C . PRO A 1 110 ? -18.543 -1.676 -1.318 1.00 94.62 110 PRO A C 1
ATOM 841 O O . PRO A 1 110 ? -17.512 -1.334 -1.878 1.00 94.62 110 PRO A O 1
ATOM 844 N N . HIS A 1 111 ? -19.012 -1.042 -0.241 1.00 93.12 111 HIS A N 1
ATOM 845 C CA . HIS A 1 111 ? -18.381 0.117 0.397 1.00 93.12 111 HIS A CA 1
ATOM 846 C C . HIS A 1 111 ? -17.447 -0.267 1.559 1.00 93.12 111 HIS A C 1
ATOM 848 O O . HIS A 1 111 ? -17.078 0.589 2.362 1.00 93.12 111 HIS A O 1
ATOM 854 N N . ALA A 1 112 ? -17.111 -1.552 1.714 1.00 94.69 112 ALA A N 1
ATOM 855 C CA . ALA A 1 112 ? -16.237 -1.991 2.791 1.00 94.69 112 ALA A CA 1
ATOM 856 C C . ALA A 1 112 ? -14.840 -1.371 2.653 1.00 94.69 112 ALA A C 1
ATOM 858 O O . ALA A 1 112 ? -14.244 -1.383 1.574 1.00 94.69 112 ALA A O 1
ATOM 859 N N . HIS A 1 113 ? -14.329 -0.882 3.783 1.00 92.81 113 HIS A N 1
ATOM 860 C CA . HIS A 1 113 ? -12.949 -0.452 3.937 1.00 92.81 113 HIS A CA 1
ATOM 861 C C . HIS A 1 113 ? -12.154 -1.531 4.680 1.00 92.81 113 HIS A C 1
ATOM 863 O O . HIS A 1 113 ? -12.579 -2.004 5.745 1.00 92.81 113 HIS A O 1
ATOM 869 N N . ILE A 1 114 ? -11.025 -1.939 4.104 1.00 95.06 114 ILE A N 1
ATOM 870 C CA . ILE A 1 114 ? -10.207 -3.057 4.582 1.00 95.06 114 ILE A CA 1
ATOM 871 C C . ILE A 1 114 ? -8.822 -2.539 4.970 1.00 95.06 114 ILE A C 1
ATOM 873 O O . ILE A 1 114 ? -8.086 -2.008 4.141 1.00 95.06 114 ILE A O 1
ATOM 877 N N . ALA A 1 115 ? -8.442 -2.709 6.232 1.00 91.00 115 ALA A N 1
ATOM 878 C CA . ALA A 1 115 ? -7.080 -2.431 6.658 1.00 91.00 115 ALA A CA 1
ATOM 879 C C . ALA A 1 115 ? -6.134 -3.481 6.061 1.00 91.00 115 ALA A C 1
ATOM 881 O O . ALA A 1 115 ? -6.412 -4.674 6.145 1.00 91.00 115 ALA A O 1
ATOM 882 N N . ASN A 1 116 ? -5.036 -3.050 5.449 1.00 92.88 116 ASN A N 1
ATOM 883 C CA . ASN A 1 116 ? -4.086 -3.922 4.755 1.00 92.88 116 ASN A CA 1
ATOM 884 C C . ASN A 1 116 ? -2.637 -3.552 5.079 1.00 92.88 116 ASN A C 1
ATOM 886 O O . ASN A 1 116 ? -2.359 -2.427 5.508 1.00 92.88 116 ASN A O 1
ATOM 890 N N . ASN A 1 117 ? -1.709 -4.465 4.787 1.00 88.00 117 ASN A N 1
ATOM 891 C CA . ASN A 1 117 ? -0.295 -4.123 4.692 1.00 88.00 117 ASN A CA 1
ATOM 892 C C . ASN A 1 117 ? 0.045 -3.653 3.280 1.00 88.00 117 ASN A C 1
ATOM 894 O O . ASN A 1 117 ? -0.552 -4.070 2.287 1.00 88.00 117 ASN A O 1
ATOM 898 N N . TYR A 1 118 ? 1.036 -2.772 3.190 1.00 85.31 118 TYR A N 1
ATOM 899 C CA . TYR A 1 118 ? 1.564 -2.345 1.898 1.00 85.31 118 TYR A CA 1
ATOM 900 C C . TYR A 1 118 ? 2.569 -3.346 1.315 1.00 85.31 118 TYR A C 1
ATOM 902 O O . TYR A 1 118 ? 2.857 -3.314 0.124 1.00 85.31 118 TYR A O 1
ATOM 910 N N . SER A 1 119 ? 3.138 -4.197 2.162 1.00 87.25 119 SER A N 1
ATOM 911 C CA . SER A 1 119 ? 4.159 -5.188 1.830 1.00 87.25 119 SER A CA 1
ATOM 912 C C . SER A 1 119 ? 3.616 -6.522 1.346 1.00 87.25 119 SER A C 1
ATOM 914 O O . SER A 1 119 ? 4.397 -7.347 0.882 1.00 87.25 119 SER A O 1
ATOM 916 N N . ASP A 1 120 ? 2.303 -6.731 1.411 1.00 94.81 120 ASP A N 1
ATOM 917 C CA . ASP A 1 120 ? 1.655 -7.962 0.975 1.00 94.81 120 ASP A CA 1
ATOM 918 C C . ASP A 1 120 ? 0.682 -7.721 -0.190 1.00 94.81 120 ASP A C 1
ATOM 920 O O . ASP A 1 120 ? 0.617 -6.644 -0.796 1.00 94.81 120 ASP A O 1
ATOM 924 N N . ALA A 1 121 ? -0.080 -8.757 -0.542 1.00 96.75 121 ALA A N 1
ATOM 925 C CA . ALA A 1 121 ? -1.048 -8.714 -1.629 1.00 96.75 121 ALA A CA 1
ATOM 926 C C . ALA A 1 121 ? -2.174 -7.675 -1.427 1.00 96.75 121 ALA A C 1
ATOM 928 O O . ALA A 1 121 ? -2.876 -7.338 -2.382 1.00 96.75 121 ALA A O 1
ATOM 929 N N . GLY A 1 122 ? -2.358 -7.137 -0.219 1.00 95.75 122 GLY A N 1
ATOM 930 C CA . GLY A 1 122 ? -3.474 -6.275 0.157 1.00 95.75 122 GLY A CA 1
ATOM 931 C C . GLY A 1 122 ? -3.596 -4.998 -0.674 1.00 95.75 122 GLY A C 1
ATOM 932 O O . GLY A 1 122 ? -4.707 -4.513 -0.888 1.00 95.75 122 GLY A O 1
ATOM 933 N N . ILE A 1 123 ? -2.491 -4.498 -1.236 1.00 93.06 123 ILE A N 1
ATOM 934 C CA . ILE A 1 123 ? -2.499 -3.329 -2.134 1.00 93.06 123 ILE A CA 1
ATOM 935 C C . ILE A 1 123 ? -3.328 -3.554 -3.410 1.00 93.06 123 ILE A C 1
ATOM 937 O O . ILE A 1 123 ? -3.756 -2.587 -4.041 1.00 93.06 123 ILE A O 1
ATOM 941 N N . TRP A 1 124 ? -3.570 -4.814 -3.784 1.00 96.31 124 TRP A N 1
ATOM 942 C CA . TRP A 1 124 ? -4.295 -5.204 -4.995 1.00 96.31 124 TRP A CA 1
ATOM 943 C C . TRP A 1 124 ? -5.797 -5.420 -4.774 1.00 96.31 124 TRP A C 1
ATOM 945 O O . TRP A 1 124 ? -6.543 -5.522 -5.750 1.00 96.31 124 TRP A O 1
ATOM 955 N N . ILE A 1 125 ? -6.271 -5.434 -3.522 1.00 96.81 125 ILE A N 1
ATOM 956 C CA . ILE A 1 125 ? -7.694 -5.612 -3.186 1.00 96.81 125 ILE A CA 1
ATOM 957 C C . ILE A 1 125 ? -8.603 -4.638 -3.956 1.00 96.81 125 ILE A C 1
ATOM 959 O O . ILE A 1 125 ? -9.607 -5.116 -4.496 1.00 96.81 125 ILE A O 1
ATOM 963 N N . PRO A 1 126 ? -8.301 -3.325 -4.083 1.00 95.31 126 PRO A N 1
ATOM 964 C CA . PRO A 1 126 ? -9.186 -2.411 -4.804 1.00 95.31 126 PRO A CA 1
ATOM 965 C C . PRO A 1 126 ? -9.374 -2.792 -6.268 1.00 95.31 126 PRO A C 1
ATOM 967 O O . PRO A 1 126 ? -10.498 -2.800 -6.761 1.00 95.31 126 PRO A O 1
ATOM 970 N N . MET A 1 127 ? -8.295 -3.184 -6.947 1.00 95.12 127 MET A N 1
ATOM 971 C CA . MET A 1 127 ? -8.343 -3.583 -8.354 1.00 95.12 127 MET A CA 1
ATOM 972 C C . MET A 1 127 ? -9.103 -4.900 -8.548 1.00 95.12 127 MET A C 1
ATOM 974 O O . MET A 1 127 ? -9.841 -5.053 -9.516 1.00 95.12 127 MET A O 1
ATOM 978 N N . MET A 1 128 ? -8.944 -5.847 -7.621 1.00 96.44 128 MET A N 1
ATOM 979 C CA . MET A 1 128 ? -9.520 -7.190 -7.749 1.00 96.44 128 MET A CA 1
ATOM 980 C C . MET A 1 128 ? -10.975 -7.272 -7.275 1.00 96.44 128 MET A C 1
ATOM 982 O O . MET A 1 128 ? -11.746 -8.110 -7.747 1.00 96.44 128 MET A O 1
ATOM 986 N N . THR A 1 129 ? -11.363 -6.414 -6.330 1.00 97.50 129 THR A N 1
ATOM 987 C CA . THR A 1 129 ? -12.639 -6.534 -5.610 1.00 97.50 129 THR A CA 1
ATOM 988 C C . THR A 1 129 ? -13.487 -5.266 -5.642 1.00 97.50 129 THR A C 1
ATOM 990 O O . THR A 1 129 ? -14.679 -5.346 -5.358 1.00 97.50 129 THR A O 1
ATOM 993 N N . GLY A 1 130 ? -12.918 -4.101 -5.958 1.00 95.19 130 GLY A N 1
ATOM 994 C CA . GLY A 1 130 ? -13.597 -2.805 -5.858 1.00 95.19 130 GLY A CA 1
ATOM 995 C C . GLY A 1 130 ? -13.748 -2.260 -4.430 1.00 95.19 130 GLY A C 1
ATOM 996 O O . GLY A 1 130 ? -14.436 -1.261 -4.252 1.00 95.19 130 GLY A O 1
ATOM 997 N N . ARG A 1 131 ? -13.146 -2.893 -3.409 1.00 96.38 131 ARG A N 1
ATOM 998 C CA . ARG A 1 131 ? -13.176 -2.414 -2.010 1.00 96.38 131 ARG A CA 1
ATOM 999 C C . ARG A 1 131 ? -12.011 -1.472 -1.732 1.00 96.38 131 ARG A C 1
ATOM 1001 O O . ARG A 1 131 ? -10.920 -1.655 -2.267 1.00 96.38 131 ARG A O 1
ATOM 1008 N N . THR A 1 132 ? -12.220 -0.477 -0.878 1.00 93.19 132 THR A N 1
ATOM 1009 C CA . THR A 1 132 ? -11.148 0.454 -0.503 1.00 93.19 132 THR A CA 1
ATOM 1010 C C . THR A 1 132 ? -10.239 -0.167 0.554 1.00 93.19 132 TH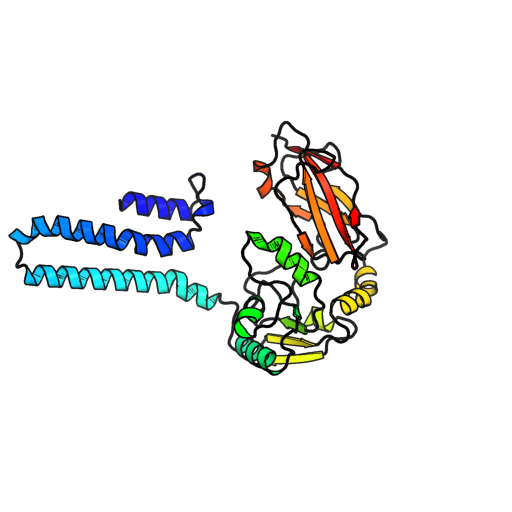R A C 1
ATOM 1012 O O . THR A 1 132 ? -10.667 -1.013 1.342 1.00 93.19 132 THR A O 1
ATOM 1015 N N . VAL A 1 133 ? -8.975 0.263 0.581 1.00 91.50 133 VAL A N 1
ATOM 1016 C CA . VAL A 1 133 ? -7.986 -0.221 1.552 1.00 91.50 133 VAL A CA 1
ATOM 1017 C C . VAL A 1 133 ? -7.258 0.915 2.254 1.00 91.50 133 VAL A C 1
ATOM 1019 O O . VAL A 1 133 ? -7.171 2.013 1.706 1.00 91.50 133 VAL A O 1
ATOM 1022 N N . SER A 1 134 ? -6.728 0.663 3.451 1.00 82.12 134 SER A N 1
ATOM 1023 C CA . SER A 1 134 ? -6.055 1.689 4.265 1.00 82.12 134 SER A CA 1
ATOM 1024 C C . SER A 1 134 ? -4.735 2.183 3.667 1.00 82.12 134 SER A C 1
ATOM 1026 O O . SER A 1 134 ? -4.341 3.328 3.874 1.00 82.12 134 SER A O 1
ATOM 1028 N N . VAL A 1 135 ? -4.024 1.317 2.940 1.00 81.56 135 VAL A N 1
ATOM 1029 C CA . VAL A 1 135 ? -2.713 1.612 2.352 1.00 81.56 135 VAL A CA 1
ATOM 1030 C C . VAL A 1 135 ? -2.705 1.185 0.880 1.00 81.56 135 VAL A C 1
ATOM 1032 O O . VAL A 1 135 ? -2.163 0.129 0.545 1.00 81.56 135 VAL A O 1
ATOM 1035 N N . PRO A 1 136 ? -3.336 1.964 -0.018 1.00 84.31 136 PRO A N 1
ATOM 1036 C CA . PRO A 1 136 ? -3.398 1.621 -1.433 1.00 84.31 136 PRO A CA 1
ATOM 1037 C C . PRO A 1 136 ? -2.073 1.917 -2.144 1.00 84.31 136 PRO A C 1
ATOM 1039 O O . PRO A 1 136 ? -1.272 2.745 -1.702 1.00 84.31 136 PRO A O 1
ATOM 1042 N N . HIS A 1 137 ? -1.886 1.301 -3.310 1.00 85.25 137 HIS A N 1
ATOM 1043 C CA . HIS A 1 137 ? -0.865 1.728 -4.259 1.00 85.25 137 HIS A CA 1
ATOM 1044 C C . HIS A 1 137 ? -1.418 2.857 -5.140 1.00 85.25 137 HIS A C 1
ATOM 1046 O O . HIS A 1 137 ? -2.187 2.609 -6.067 1.00 85.25 137 HIS A O 1
ATOM 1052 N N . VAL A 1 138 ? -1.059 4.105 -4.833 1.00 77.50 138 VAL A N 1
ATOM 1053 C CA . VAL A 1 138 ? -1.509 5.298 -5.576 1.00 77.50 138 VAL A CA 1
ATOM 1054 C C . VAL A 1 138 ? -0.334 6.079 -6.150 1.00 77.50 138 VAL A C 1
ATOM 1056 O O . VAL A 1 138 ? 0.820 5.857 -5.785 1.00 77.50 138 VAL A O 1
ATOM 1059 N N . ASN A 1 139 ? -0.627 7.008 -7.063 1.00 72.94 139 ASN A N 1
ATOM 1060 C CA . ASN A 1 139 ? 0.380 7.917 -7.597 1.00 72.94 139 ASN A CA 1
ATOM 1061 C C . ASN A 1 139 ? 1.058 8.685 -6.450 1.00 72.94 139 ASN A C 1
ATOM 1063 O O . ASN A 1 139 ? 0.377 9.205 -5.567 1.00 72.94 139 ASN A O 1
ATOM 1067 N N . ILE A 1 140 ? 2.390 8.781 -6.497 1.00 59.72 140 ILE A N 1
ATOM 1068 C CA . ILE A 1 140 ? 3.201 9.454 -5.478 1.00 59.72 140 ILE A CA 1
ATOM 1069 C C . ILE A 1 140 ? 2.771 10.908 -5.226 1.00 59.72 140 ILE A C 1
ATOM 1071 O O . ILE A 1 140 ? 2.860 11.376 -4.097 1.00 59.72 140 ILE A O 1
ATOM 1075 N N . ILE A 1 141 ? 2.251 11.598 -6.246 1.00 52.28 141 ILE A N 1
ATOM 1076 C CA . ILE A 1 141 ? 1.769 12.984 -6.144 1.00 52.28 141 ILE A CA 1
ATOM 1077 C C . ILE A 1 141 ? 0.558 13.074 -5.208 1.00 52.28 141 ILE A C 1
ATOM 1079 O O . ILE A 1 141 ? 0.472 13.987 -4.394 1.00 52.28 141 ILE A O 1
ATOM 1083 N N . ASN A 1 142 ? -0.339 12.088 -5.267 1.00 59.62 142 ASN A N 1
ATOM 1084 C CA . ASN A 1 142 ? -1.578 12.072 -4.483 1.00 59.62 142 ASN A CA 1
ATOM 1085 C C . ASN A 1 142 ? -1.433 11.248 -3.198 1.00 59.62 142 ASN A C 1
ATOM 1087 O O . ASN A 1 142 ? -2.410 11.030 -2.481 1.00 59.62 142 ASN A O 1
ATOM 1091 N N . TRP A 1 143 ? -0.233 10.738 -2.927 1.00 58.50 143 TRP A N 1
ATOM 1092 C CA . TRP A 1 143 ? 0.008 9.730 -1.905 1.00 58.50 143 TRP A CA 1
ATOM 1093 C C . TRP A 1 143 ? -0.364 10.207 -0.510 1.00 58.50 143 TRP A C 1
ATOM 1095 O O . TRP A 1 143 ? -1.083 9.503 0.198 1.00 58.50 143 TRP A O 1
ATOM 1105 N N . SER A 1 144 ? 0.088 11.405 -0.132 1.00 54.03 144 SER A N 1
ATOM 1106 C CA . SER A 1 144 ? -0.194 11.965 1.188 1.00 54.03 144 SER A CA 1
ATOM 1107 C C . SER A 1 144 ? -1.693 12.194 1.359 1.00 54.03 144 SER A C 1
ATOM 1109 O O . SER A 1 144 ? -2.287 11.599 2.248 1.00 54.03 144 SER A O 1
ATOM 1111 N N . GLU A 1 145 ? -2.332 12.950 0.463 1.00 61.69 145 GLU A N 1
ATOM 1112 C CA . GLU A 1 145 ? -3.766 13.264 0.552 1.00 61.69 145 GLU A CA 1
ATOM 1113 C C . GLU A 1 145 ? -4.654 12.012 0.537 1.00 61.69 145 GLU A C 1
ATOM 1115 O O . GLU A 1 145 ? -5.551 11.868 1.368 1.00 61.69 145 GLU A O 1
ATOM 1120 N N . THR A 1 146 ? -4.360 11.054 -0.344 1.00 65.56 146 THR A N 1
ATOM 1121 C CA . THR A 1 146 ? -5.144 9.817 -0.441 1.00 65.56 146 THR A CA 1
ATOM 1122 C C . THR A 1 146 ? -4.993 8.970 0.821 1.00 65.56 146 THR A C 1
ATOM 1124 O O . THR A 1 146 ? -5.978 8.440 1.332 1.00 65.56 146 THR A O 1
ATOM 1127 N N . LYS A 1 147 ? -3.780 8.871 1.382 1.00 62.75 147 LYS A N 1
ATOM 1128 C CA . LYS A 1 147 ? -3.574 8.174 2.657 1.00 62.75 147 LYS A CA 1
ATOM 1129 C C . LYS A 1 147 ? -4.288 8.860 3.815 1.00 62.75 147 LYS A C 1
ATOM 1131 O O . LYS A 1 147 ? -4.819 8.152 4.663 1.00 62.75 147 LYS A O 1
ATOM 1136 N N . LEU A 1 148 ? -4.332 10.195 3.847 1.00 57.91 148 LEU A N 1
ATOM 1137 C CA . LEU A 1 148 ? -5.070 10.945 4.871 1.00 57.91 148 LEU A CA 1
ATOM 1138 C C . LEU A 1 148 ? -6.553 10.576 4.862 1.00 57.91 148 LEU A C 1
ATOM 1140 O O . LEU A 1 148 ? -7.114 10.230 5.899 1.00 57.91 148 LEU A O 1
ATOM 1144 N N . GLN A 1 149 ? -7.172 10.630 3.683 1.00 65.25 149 GLN A N 1
ATOM 1145 C CA . GLN A 1 149 ? -8.598 10.358 3.528 1.00 65.25 149 GLN A CA 1
ATOM 1146 C C . GLN A 1 149 ? -8.933 8.907 3.887 1.00 65.25 149 GLN A C 1
ATOM 1148 O O . GLN A 1 149 ? -9.895 8.656 4.607 1.00 65.25 149 GLN A O 1
ATOM 1153 N N . LEU A 1 150 ? -8.111 7.955 3.439 1.00 68.88 150 LEU A N 1
ATOM 1154 C CA . LEU A 1 150 ? -8.348 6.530 3.668 1.00 68.88 150 LEU A CA 1
ATOM 1155 C C . LEU A 1 150 ? -8.058 6.101 5.108 1.00 68.88 150 LEU A C 1
ATOM 1157 O O . LEU A 1 150 ? -8.796 5.285 5.644 1.00 68.88 150 LEU A O 1
ATOM 1161 N N . ALA A 1 151 ? -7.052 6.677 5.772 1.00 62.41 151 ALA A N 1
ATOM 1162 C CA . ALA A 1 151 ? -6.770 6.385 7.179 1.00 62.41 151 ALA A CA 1
ATOM 1163 C C . ALA A 1 151 ? -7.903 6.828 8.122 1.00 62.41 151 ALA A C 1
ATOM 1165 O O . ALA A 1 151 ? -8.066 6.250 9.194 1.00 62.41 151 ALA A O 1
ATOM 1166 N N . ALA A 1 152 ? -8.690 7.833 7.725 1.00 64.38 152 ALA A N 1
ATOM 1167 C CA . ALA A 1 152 ? -9.859 8.289 8.472 1.00 64.38 152 ALA A CA 1
ATOM 1168 C C . ALA A 1 152 ? -11.105 7.410 8.246 1.00 64.38 152 ALA A C 1
ATOM 1170 O O . ALA A 1 152 ? -12.100 7.562 8.958 1.00 64.38 152 ALA A O 1
ATOM 1171 N N . MET A 1 153 ? -11.085 6.494 7.271 1.00 73.19 153 MET A N 1
ATOM 1172 C CA . MET A 1 153 ? -12.217 5.611 7.012 1.00 73.19 153 MET A CA 1
ATOM 1173 C C . MET A 1 153 ? -12.260 4.465 8.035 1.00 73.19 153 MET A C 1
ATOM 1175 O O . MET A 1 153 ? -11.246 3.814 8.296 1.00 73.19 153 MET A O 1
ATOM 1179 N N . PRO A 1 154 ? -13.437 4.144 8.598 1.00 80.12 154 PRO A N 1
ATOM 1180 C CA . PRO A 1 154 ? -13.556 3.065 9.568 1.00 80.12 154 PRO A CA 1
ATOM 1181 C C . PRO A 1 154 ? -13.379 1.702 8.884 1.00 80.12 154 PRO A C 1
ATOM 1183 O O . PRO A 1 154 ? -14.297 1.184 8.243 1.00 80.12 154 PRO A O 1
ATOM 1186 N N . ALA A 1 155 ? -12.203 1.091 9.045 1.00 86.81 155 ALA A N 1
ATOM 1187 C CA . ALA A 1 155 ? -11.966 -0.273 8.585 1.00 86.81 155 ALA A CA 1
ATOM 1188 C C . ALA A 1 155 ? -12.792 -1.265 9.416 1.00 86.81 155 ALA A C 1
ATOM 1190 O O . ALA A 1 155 ? -12.759 -1.243 10.647 1.00 86.81 155 ALA A O 1
ATOM 1191 N N . ARG A 1 156 ? -13.525 -2.158 8.746 1.00 92.94 156 ARG A N 1
ATOM 1192 C CA . ARG A 1 156 ? -14.276 -3.257 9.394 1.00 92.94 156 ARG A CA 1
ATOM 1193 C C . ARG A 1 156 ? -13.636 -4.622 9.192 1.00 92.94 156 ARG A C 1
ATOM 1195 O O . ARG A 1 156 ? -14.109 -5.610 9.748 1.00 92.94 156 ARG A O 1
ATOM 1202 N N . TYR A 1 157 ? -12.570 -4.663 8.407 1.00 96.81 157 TYR A N 1
ATOM 1203 C CA . TYR A 1 157 ? -11.815 -5.868 8.134 1.00 96.81 157 TYR A CA 1
ATOM 1204 C C . TYR A 1 157 ? -10.323 -5.567 8.204 1.00 96.81 157 TYR A C 1
ATOM 1206 O O . TYR A 1 157 ? -9.913 -4.452 7.880 1.00 96.81 157 TYR A O 1
ATOM 1214 N N . ILE A 1 158 ? -9.531 -6.562 8.592 1.00 96.50 158 ILE A N 1
ATOM 1215 C CA . ILE A 1 158 ? -8.072 -6.555 8.464 1.00 96.50 158 ILE A CA 1
ATOM 1216 C C . ILE A 1 158 ? -7.691 -7.707 7.544 1.00 96.50 158 ILE A C 1
ATOM 1218 O O . ILE A 1 158 ? -8.045 -8.855 7.812 1.00 96.50 158 ILE A O 1
ATOM 1222 N N . TYR A 1 159 ? -6.989 -7.390 6.465 1.00 97.94 159 TYR A N 1
ATOM 1223 C CA . TYR A 1 159 ? -6.410 -8.350 5.542 1.00 97.94 159 TYR A CA 1
ATOM 1224 C C . TYR A 1 159 ? -4.917 -8.508 5.805 1.00 97.94 159 TYR A C 1
ATOM 1226 O O . TYR A 1 159 ? -4.200 -7.513 5.928 1.00 97.94 159 TYR A O 1
ATOM 1234 N N . ILE A 1 160 ? -4.471 -9.760 5.838 1.00 97.88 160 ILE A N 1
ATOM 1235 C CA . ILE A 1 160 ? -3.065 -10.146 5.896 1.00 97.88 160 ILE A CA 1
ATOM 1236 C C . ILE A 1 160 ? -2.823 -11.092 4.725 1.00 97.88 160 ILE A C 1
ATOM 1238 O O . ILE A 1 160 ? -3.466 -12.142 4.630 1.00 97.88 160 ILE A O 1
ATOM 1242 N N . GLY A 1 161 ? -1.937 -10.699 3.816 1.00 97.44 161 GLY A N 1
ATOM 1243 C CA . GLY A 1 161 ? -1.590 -11.511 2.658 1.00 97.44 161 GLY A CA 1
ATOM 1244 C C . GLY A 1 161 ? -0.711 -12.702 3.024 1.00 97.44 161 GLY A C 1
ATOM 1245 O O . GLY A 1 161 ? -0.016 -12.694 4.037 1.00 97.44 161 GLY A O 1
ATOM 1246 N N . ALA A 1 162 ? -0.713 -13.724 2.170 1.00 97.00 162 ALA A N 1
ATOM 1247 C CA . ALA A 1 162 ? 0.058 -14.947 2.401 1.00 97.00 162 ALA A CA 1
ATOM 1248 C C . ALA A 1 162 ? 1.579 -14.727 2.336 1.00 97.00 162 ALA A C 1
ATOM 1250 O O . ALA A 1 162 ? 2.354 -15.560 2.796 1.00 97.00 162 ALA A O 1
ATOM 1251 N N . ARG A 1 163 ? 2.025 -13.627 1.719 1.00 94.56 163 ARG A N 1
ATOM 1252 C CA . ARG A 1 163 ? 3.441 -13.315 1.536 1.00 94.56 163 ARG A CA 1
ATOM 1253 C C . ARG A 1 163 ? 3.693 -11.821 1.671 1.00 94.56 163 ARG A C 1
ATOM 1255 O O . ARG A 1 163 ? 3.056 -11.026 0.985 1.00 94.56 163 ARG A O 1
ATOM 1262 N N . SER A 1 164 ? 4.679 -11.472 2.491 1.00 91.12 164 SER A N 1
ATOM 1263 C CA . SER A 1 164 ? 5.249 -10.126 2.571 1.00 91.12 164 SER A CA 1
ATOM 1264 C C . SER A 1 164 ? 6.547 -10.071 1.759 1.00 91.12 164 SER A C 1
ATOM 1266 O O . SER A 1 164 ? 7.389 -10.962 1.881 1.00 91.12 164 SER A O 1
ATOM 1268 N N . VAL A 1 165 ? 6.702 -9.065 0.895 1.00 87.75 165 VAL A N 1
ATOM 1269 C CA . VAL A 1 165 ? 7.861 -8.925 -0.016 1.00 87.75 165 VAL A CA 1
ATOM 1270 C C . VAL A 1 165 ? 8.905 -7.917 0.472 1.00 87.75 165 VAL A C 1
ATOM 1272 O O . VAL A 1 165 ? 10.002 -7.845 -0.072 1.00 87.75 165 VAL A O 1
ATOM 1275 N N . TYR A 1 166 ? 8.597 -7.156 1.520 1.00 79.38 166 TYR A N 1
ATOM 1276 C CA . TYR A 1 166 ? 9.554 -6.320 2.243 1.00 79.38 166 TYR A CA 1
ATOM 1277 C C . TYR A 1 166 ? 9.044 -6.078 3.658 1.00 79.38 166 TYR A C 1
ATOM 1279 O O . TYR A 1 166 ? 7.853 -5.897 3.865 1.00 79.38 166 TYR A O 1
ATOM 1287 N N . SER A 1 167 ? 9.946 -6.038 4.636 1.00 74.00 167 SER A N 1
ATOM 1288 C CA . SER A 1 167 ? 9.559 -5.785 6.023 1.00 74.00 167 SER A CA 1
ATOM 1289 C C . SER A 1 167 ? 9.313 -4.297 6.246 1.00 74.00 167 SER A C 1
ATOM 1291 O O . SER A 1 167 ? 10.206 -3.468 6.047 1.00 74.00 167 SER A O 1
ATOM 1293 N N . LEU A 1 168 ? 8.103 -3.957 6.679 1.00 66.19 168 LEU A N 1
ATOM 1294 C CA . LEU A 1 168 ? 7.784 -2.644 7.217 1.00 66.19 168 LEU A CA 1
ATOM 1295 C C . LEU A 1 168 ? 7.777 -2.684 8.751 1.00 66.19 168 LEU A C 1
ATOM 1297 O O . LEU A 1 168 ? 7.406 -3.696 9.345 1.00 66.19 168 LEU A O 1
ATOM 1301 N N . PRO A 1 169 ? 8.117 -1.571 9.427 1.00 49.25 169 PRO A N 1
ATOM 1302 C CA . PRO A 1 169 ? 8.148 -1.538 10.892 1.00 49.25 169 PRO A CA 1
ATOM 1303 C C . PRO A 1 169 ? 6.771 -1.779 11.538 1.00 49.25 169 PRO A C 1
ATOM 1305 O O . PRO A 1 169 ? 6.683 -2.119 12.716 1.00 49.25 169 PRO A O 1
ATOM 1308 N N . PHE A 1 170 ? 5.688 -1.587 10.775 1.00 63.22 170 PHE A N 1
ATOM 1309 C CA . PHE A 1 170 ? 4.314 -1.755 11.236 1.00 63.22 170 PHE A CA 1
ATOM 1310 C C . PHE A 1 170 ? 3.507 -2.530 10.207 1.00 63.22 170 PHE A C 1
ATOM 1312 O O . PHE A 1 170 ? 3.038 -1.969 9.217 1.00 63.22 170 PHE A O 1
ATOM 1319 N N . GLU A 1 171 ? 3.332 -3.814 10.493 1.00 75.62 171 GLU A N 1
ATOM 1320 C CA . GLU A 1 171 ? 2.487 -4.720 9.728 1.00 75.62 171 GLU A CA 1
ATOM 1321 C C . GLU A 1 171 ? 1.436 -5.350 10.645 1.00 75.62 171 GLU A C 1
ATOM 1323 O O . GLU A 1 171 ? 1.632 -5.517 11.859 1.00 75.62 171 GLU A O 1
ATOM 1328 N N . TRP A 1 172 ? 0.291 -5.658 10.055 1.00 86.00 172 TRP A N 1
ATOM 1329 C CA . TRP A 1 172 ? -0.681 -6.588 10.584 1.00 86.00 172 TRP A CA 1
ATOM 1330 C C . TRP A 1 172 ? -0.114 -7.992 10.437 1.00 86.00 172 TRP A C 1
ATOM 1332 O O . TRP A 1 172 ? 0.105 -8.460 9.322 1.00 86.00 172 TRP A O 1
ATOM 1342 N N . THR A 1 173 ? 0.101 -8.644 11.573 1.00 90.38 173 THR A N 1
ATOM 1343 C CA . THR A 1 173 ? 0.392 -10.075 11.654 1.00 90.38 173 THR A CA 1
ATOM 1344 C C . THR A 1 173 ? -0.779 -10.774 12.345 1.00 90.38 173 THR A C 1
ATOM 1346 O O . THR A 1 173 ? -1.515 -10.107 13.088 1.00 90.38 173 THR A O 1
ATOM 1349 N N . PRO A 1 174 ? -0.990 -12.082 12.116 1.00 94.00 174 PRO A N 1
ATOM 1350 C CA . PRO A 1 174 ? -2.043 -12.835 12.792 1.00 94.00 174 PRO A CA 1
ATOM 1351 C C . PRO A 1 174 ? -1.992 -12.647 14.312 1.00 94.00 174 PRO A C 1
ATOM 1353 O O . PRO A 1 174 ? -2.995 -12.293 14.926 1.00 94.00 174 PRO A O 1
ATOM 1356 N N . GLU A 1 175 ? -0.796 -12.725 14.898 1.00 90.50 175 GLU A N 1
ATOM 1357 C CA . GLU A 1 175 ? -0.567 -12.587 16.339 1.00 90.50 175 GLU A CA 1
ATOM 1358 C C . GLU A 1 175 ? -0.983 -11.201 16.837 1.00 90.50 175 GLU A C 1
ATOM 1360 O O . GLU A 1 175 ? -1.656 -11.068 17.862 1.00 90.50 175 GLU A O 1
ATOM 1365 N N . ARG A 1 176 ? -0.625 -10.145 16.094 1.00 85.25 176 ARG A N 1
ATOM 1366 C CA . ARG A 1 176 ? -1.012 -8.776 16.442 1.00 85.25 176 ARG A CA 1
ATOM 1367 C C . ARG A 1 176 ? -2.524 -8.606 16.378 1.00 85.25 176 ARG A C 1
ATOM 1369 O O . ARG A 1 176 ? -3.094 -8.015 17.291 1.00 85.25 176 ARG A O 1
ATOM 1376 N N . VAL A 1 177 ? -3.174 -9.113 15.334 1.00 87.19 177 VAL A N 1
ATOM 1377 C CA . VAL A 1 177 ? -4.628 -8.989 15.168 1.00 87.19 177 VAL A CA 1
ATOM 1378 C C . VAL A 1 177 ? -5.375 -9.775 16.247 1.00 87.19 177 VAL A C 1
ATOM 1380 O O . VAL A 1 177 ? -6.303 -9.245 16.851 1.00 87.19 177 VAL A O 1
ATOM 1383 N N . GLU A 1 178 ? -4.937 -10.989 16.564 1.00 91.00 178 GLU A N 1
ATOM 1384 C CA . GLU A 1 178 ? -5.544 -11.854 17.587 1.00 91.00 178 GLU A CA 1
ATOM 1385 C C . GLU A 1 178 ? -5.314 -11.342 19.021 1.00 91.00 178 GLU A C 1
ATOM 1387 O O . GLU A 1 178 ? -6.093 -11.629 19.940 1.00 91.00 178 GLU A O 1
ATOM 1392 N N . SER A 1 179 ? -4.284 -10.514 19.220 1.00 83.69 179 SER A N 1
ATOM 1393 C CA . SER A 1 179 ? -4.048 -9.821 20.490 1.00 83.69 179 SER A CA 1
ATOM 1394 C C . SER A 1 179 ? -5.011 -8.653 20.749 1.00 83.69 179 SER A C 1
ATOM 1396 O O . SER A 1 179 ? -5.154 -8.238 21.901 1.00 83.69 179 SER A O 1
ATOM 1398 N N . LEU A 1 180 ? -5.701 -8.143 19.719 1.00 80.62 180 LEU A N 1
ATOM 1399 C CA . LEU A 1 180 ? -6.634 -7.022 19.860 1.00 80.62 180 LEU A CA 1
ATOM 1400 C C . LEU A 1 180 ? -7.852 -7.394 20.722 1.00 80.62 180 LEU A C 1
ATOM 1402 O O . LEU A 1 180 ? -8.260 -8.552 20.829 1.00 80.62 180 LEU A O 1
ATOM 1406 N N . ARG A 1 181 ? -8.444 -6.385 21.356 1.00 79.31 181 ARG A N 1
ATOM 1407 C CA . ARG A 1 181 ? -9.658 -6.449 22.178 1.00 79.31 181 ARG A CA 1
ATOM 1408 C C . ARG A 1 181 ? -10.690 -5.392 21.745 1.00 79.31 181 ARG A C 1
ATOM 1410 O O . ARG A 1 181 ? -10.364 -4.209 21.720 1.00 79.31 181 ARG A O 1
ATOM 1417 N N . PRO A 1 182 ? -11.933 -5.784 21.441 1.00 86.19 182 PRO A N 1
ATOM 1418 C CA . PRO A 1 182 ? -12.393 -7.168 21.326 1.00 86.19 182 PRO A CA 1
ATOM 1419 C C . PRO A 1 182 ? -11.642 -7.931 20.226 1.00 86.19 182 PRO A C 1
ATOM 1421 O O . PRO A 1 182 ? -11.164 -7.336 19.260 1.00 86.19 182 PRO A O 1
ATOM 1424 N N . THR A 1 183 ? -11.500 -9.244 20.425 1.00 90.44 183 THR A N 1
ATOM 1425 C CA . THR A 1 183 ? -10.757 -10.109 19.505 1.00 90.44 183 THR A CA 1
ATOM 1426 C C . THR A 1 183 ? -11.458 -10.140 18.148 1.00 90.44 183 THR A C 1
ATOM 1428 O O . THR A 1 183 ? -12.628 -10.529 18.085 1.00 90.44 183 THR A O 1
ATOM 1431 N N . PRO A 1 184 ? -10.776 -9.751 17.060 1.00 93.94 184 PRO A N 1
ATOM 1432 C CA . PRO A 1 184 ? -11.328 -9.814 15.717 1.00 93.94 184 PRO A CA 1
ATOM 1433 C C . PRO A 1 184 ? -11.712 -11.248 15.345 1.00 93.94 184 PRO A C 1
ATOM 1435 O O . PRO A 1 184 ? -10.975 -12.196 15.614 1.00 93.94 184 PRO A O 1
ATOM 1438 N N . LYS A 1 185 ? -12.862 -11.420 14.692 1.00 97.00 185 LYS A N 1
ATOM 1439 C CA . LYS A 1 185 ? -13.332 -12.733 14.240 1.00 97.00 185 LYS A CA 1
ATOM 1440 C C . LYS A 1 185 ? -12.617 -13.108 12.947 1.00 97.00 185 LYS A C 1
ATOM 1442 O O . LYS A 1 185 ? -12.732 -12.380 11.966 1.00 97.00 185 LYS A O 1
ATOM 1447 N N . LEU A 1 186 ? -11.948 -14.258 12.900 1.00 98.00 186 LEU A N 1
ATOM 1448 C CA . LEU A 1 186 ? -11.419 -14.782 11.640 1.00 98.00 186 LEU A CA 1
ATOM 1449 C C . LEU A 1 186 ? -12.586 -15.098 10.685 1.00 98.00 186 LEU A C 1
ATOM 1451 O O . LEU A 1 186 ? -13.435 -15.938 10.983 1.00 98.00 186 LEU A O 1
ATOM 1455 N N . ALA A 1 187 ? -12.653 -14.382 9.564 1.00 98.00 187 ALA A N 1
ATOM 1456 C CA . ALA A 1 187 ? -13.724 -14.484 8.574 1.00 98.00 187 ALA A CA 1
ATOM 1457 C C . ALA A 1 187 ? -13.338 -15.374 7.384 1.00 98.00 187 ALA A C 1
ATOM 1459 O O . ALA A 1 187 ? -14.200 -16.032 6.807 1.00 98.00 187 ALA A O 1
ATOM 1460 N N . PHE A 1 188 ? -12.049 -15.407 7.033 1.00 98.56 188 PHE A N 1
ATOM 1461 C CA . PHE A 1 188 ? -11.515 -16.234 5.955 1.00 98.56 188 PHE A CA 1
ATOM 1462 C C . PHE A 1 188 ? -10.066 -16.645 6.234 1.00 98.56 188 PHE A C 1
ATOM 1464 O O . PHE A 1 188 ? -9.277 -15.853 6.758 1.00 98.56 188 PHE A O 1
ATOM 1471 N N . SER A 1 189 ? -9.704 -17.857 5.811 1.00 98.25 189 SER A N 1
ATOM 1472 C CA . SER A 1 189 ? -8.323 -18.331 5.747 1.00 98.25 189 SER A CA 1
ATOM 1473 C C . SER A 1 189 ? -8.096 -19.234 4.529 1.00 98.25 189 SER A C 1
ATOM 1475 O O . SER A 1 189 ? -8.935 -20.061 4.177 1.00 98.25 189 SER A O 1
ATOM 1477 N N . SER A 1 190 ? -6.939 -19.081 3.887 1.00 98.19 190 SER A N 1
ATOM 1478 C CA . SER A 1 190 ? -6.393 -20.011 2.888 1.00 98.19 190 SER A CA 1
ATOM 1479 C C . SER A 1 190 ? -4.875 -19.927 2.973 1.00 98.19 190 SER A C 1
ATOM 1481 O O . SER A 1 190 ? -4.347 -18.821 2.923 1.00 98.19 190 SER A O 1
ATOM 1483 N N . GLY A 1 191 ? -4.176 -21.051 3.150 1.00 96.81 191 GLY A N 1
ATOM 1484 C CA . GLY A 1 191 ? -2.718 -21.048 3.344 1.00 96.81 191 GLY A CA 1
ATOM 1485 C C . GLY A 1 191 ? -2.308 -20.109 4.479 1.00 96.81 191 GLY A C 1
ATOM 1486 O O . GLY A 1 191 ? -2.767 -20.296 5.607 1.00 96.81 191 GLY A O 1
ATOM 1487 N N . ASP A 1 192 ? -1.551 -19.059 4.162 1.00 96.50 192 ASP A N 1
ATOM 1488 C CA . ASP A 1 192 ? -1.145 -17.997 5.099 1.00 96.50 192 ASP A CA 1
ATOM 1489 C C . ASP A 1 192 ? -1.976 -16.706 4.975 1.00 96.50 192 ASP A C 1
ATOM 1491 O O . ASP A 1 192 ? -1.918 -15.847 5.851 1.00 96.50 192 ASP A O 1
ATOM 1495 N N . ALA A 1 193 ? -2.824 -16.578 3.947 1.00 98.19 193 ALA A N 1
ATOM 1496 C CA . ALA A 1 193 ? -3.715 -15.429 3.806 1.00 98.19 193 ALA A CA 1
ATOM 1497 C C . ALA A 1 193 ? -4.835 -15.481 4.856 1.00 98.19 193 ALA A C 1
ATOM 1499 O O . ALA A 1 193 ? -5.474 -16.524 5.071 1.00 98.19 193 ALA A O 1
ATOM 1500 N N . ARG A 1 194 ? -5.102 -14.352 5.513 1.00 98.56 194 ARG A N 1
ATOM 1501 C CA . ARG A 1 194 ? -6.126 -14.217 6.558 1.00 98.56 194 ARG A CA 1
ATOM 1502 C C . ARG A 1 194 ? -6.958 -12.963 6.332 1.00 98.56 194 ARG A C 1
ATOM 1504 O O . ARG A 1 194 ? -6.442 -11.911 5.962 1.00 98.56 194 ARG A O 1
ATOM 1511 N N . LEU A 1 195 ? -8.250 -13.063 6.626 1.00 98.38 195 LEU A N 1
ATOM 1512 C CA . LEU A 1 195 ? -9.129 -11.906 6.752 1.00 98.38 195 LEU A CA 1
ATOM 1513 C C . LEU A 1 195 ? -9.848 -11.968 8.093 1.00 98.38 195 LEU A C 1
ATOM 1515 O O . LEU A 1 195 ? -10.567 -12.927 8.377 1.00 98.38 195 LEU A O 1
ATOM 1519 N N . TYR A 1 196 ? -9.702 -10.918 8.887 1.00 98.06 196 TYR A N 1
ATOM 1520 C CA . TYR A 1 196 ? -10.392 -10.756 10.158 1.00 98.06 196 TYR A CA 1
ATOM 1521 C C . TYR A 1 196 ? -11.494 -9.713 10.017 1.00 98.06 196 TYR A C 1
ATOM 1523 O O . TYR A 1 196 ? -11.309 -8.692 9.361 1.00 98.06 196 TYR A O 1
ATOM 1531 N N . GLN A 1 197 ? -12.633 -9.959 10.649 1.00 97.00 197 GLN A N 1
ATOM 1532 C CA . GLN A 1 197 ? -13.743 -9.029 10.778 1.00 97.00 197 GLN A CA 1
ATOM 1533 C C . GLN A 1 197 ? -13.710 -8.374 12.162 1.00 97.00 197 GLN A C 1
ATOM 1535 O O . GLN A 1 197 ? -13.569 -9.046 13.185 1.00 97.00 197 GLN A O 1
ATOM 1540 N N . LEU A 1 198 ? -13.871 -7.056 12.184 1.00 91.94 198 LEU A N 1
ATOM 1541 C CA . LEU A 1 198 ? -13.815 -6.227 13.381 1.00 91.94 198 LEU A CA 1
ATOM 1542 C C . LEU A 1 198 ? -15.228 -5.892 13.873 1.00 91.94 198 LEU A C 1
ATOM 1544 O O . LEU A 1 198 ? -16.087 -5.481 13.087 1.00 91.94 198 LEU A O 1
ATOM 1548 N N . GLN A 1 199 ? -15.460 -6.064 15.174 1.00 87.94 199 GLN A N 1
ATOM 1549 C CA . GLN A 1 199 ? -16.673 -5.632 15.871 1.00 87.94 199 GLN A CA 1
ATOM 1550 C C . GLN A 1 199 ? -16.266 -5.105 17.254 1.00 87.94 199 GLN A C 1
ATOM 1552 O O . GLN A 1 199 ? -16.049 -5.930 18.141 1.00 87.94 199 GLN A O 1
ATOM 1557 N N . PRO A 1 200 ? -16.118 -3.781 17.472 1.00 83.50 200 PRO A N 1
ATOM 1558 C CA . PRO A 1 200 ? -16.459 -2.631 16.612 1.00 83.50 200 PRO A CA 1
ATOM 1559 C C . PRO A 1 200 ? -15.420 -2.350 15.496 1.00 83.50 200 PRO A C 1
ATOM 1561 O O . PRO A 1 200 ? -14.452 -3.099 15.382 1.00 83.50 200 PRO A O 1
ATOM 1564 N N . PRO A 1 201 ? -15.608 -1.328 14.628 1.00 79.88 201 PRO A N 1
ATOM 1565 C CA . PRO A 1 201 ? -14.612 -0.912 13.630 1.00 79.88 201 PRO A CA 1
ATOM 1566 C C . PRO A 1 201 ? -13.218 -0.615 14.210 1.00 79.88 201 PRO A C 1
ATOM 1568 O O . PRO A 1 201 ? -13.062 -0.309 15.388 1.00 79.88 201 PRO A O 1
ATOM 1571 N N . LEU A 1 202 ? -12.189 -0.656 13.359 1.00 70.81 202 LEU A N 1
ATOM 1572 C CA . LEU A 1 202 ? -10.778 -0.601 13.762 1.00 70.81 202 LEU A CA 1
ATOM 1573 C C . LEU A 1 202 ? -10.416 0.614 14.618 1.00 70.81 202 LEU A C 1
ATOM 1575 O O . LEU A 1 202 ? -9.645 0.475 15.561 1.00 70.81 202 LEU A O 1
ATOM 1579 N N . ALA A 1 203 ? -10.960 1.789 14.297 1.00 65.44 203 ALA A N 1
ATOM 1580 C CA . ALA A 1 203 ? -10.707 3.008 15.063 1.00 65.44 203 ALA A CA 1
ATOM 1581 C C . ALA A 1 203 ? -11.103 2.837 16.542 1.00 65.44 203 ALA A C 1
ATOM 1583 O O . ALA A 1 203 ? -10.350 3.220 17.438 1.00 65.44 203 ALA A O 1
ATOM 1584 N N . ASP A 1 204 ? -12.227 2.166 16.787 1.00 5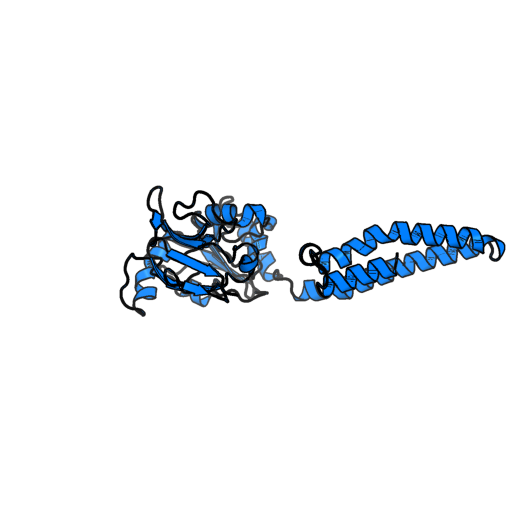6.56 204 ASP A N 1
ATOM 1585 C CA . ASP A 1 204 ? -12.753 1.905 18.125 1.00 56.56 204 ASP A CA 1
ATOM 1586 C C . ASP A 1 204 ? -11.956 0.794 18.824 1.00 56.56 204 ASP A C 1
ATOM 1588 O O . ASP A 1 204 ? -11.654 0.890 20.013 1.00 56.56 204 ASP A O 1
ATOM 1592 N N . VAL A 1 205 ? -11.536 -0.237 18.078 1.00 54.59 205 VAL A N 1
ATOM 1593 C CA . VAL A 1 205 ? -10.666 -1.314 18.588 1.00 54.59 205 VAL A CA 1
ATOM 1594 C C . VAL A 1 205 ? -9.308 -0.758 19.019 1.00 54.59 205 VAL A C 1
ATOM 1596 O O . VAL A 1 205 ? -8.811 -1.099 20.092 1.00 54.59 205 VAL A O 1
ATOM 1599 N N . ILE A 1 206 ? -8.699 0.122 18.223 1.00 57.69 206 ILE A N 1
ATOM 1600 C CA . ILE A 1 206 ? -7.431 0.772 18.579 1.00 57.69 206 ILE A CA 1
ATOM 1601 C C . ILE A 1 206 ? -7.614 1.626 19.837 1.00 57.69 206 ILE A C 1
ATOM 1603 O O . ILE A 1 206 ? -6.793 1.538 20.750 1.00 57.69 206 ILE A O 1
ATOM 1607 N N . SER A 1 207 ? -8.713 2.381 19.927 1.00 46.34 207 SER A N 1
ATOM 1608 C CA . SER A 1 207 ? -9.035 3.171 21.118 1.00 46.34 207 SER A CA 1
ATOM 1609 C C . SER A 1 207 ? -9.196 2.303 22.376 1.00 46.34 207 SER A C 1
ATOM 1611 O O . SER A 1 207 ? -8.734 2.694 23.444 1.00 46.34 207 SER A O 1
ATOM 1613 N N . ALA A 1 208 ? -9.805 1.116 22.267 1.00 41.56 208 ALA A N 1
ATOM 1614 C CA . ALA A 1 208 ? -10.059 0.216 23.398 1.00 41.56 208 ALA A CA 1
ATOM 1615 C C . ALA A 1 208 ? -8.813 -0.553 23.884 1.00 41.56 208 ALA A C 1
ATOM 1617 O O . ALA A 1 208 ? -8.687 -0.850 25.071 1.00 41.56 208 ALA A O 1
ATOM 1618 N N . ASN A 1 209 ? -7.871 -0.870 22.990 1.00 39.47 209 ASN A N 1
ATOM 1619 C CA . ASN A 1 209 ? -6.637 -1.600 23.332 1.00 39.47 209 ASN A CA 1
ATOM 1620 C C . ASN A 1 209 ? -5.517 -0.725 23.889 1.00 39.47 209 ASN A C 1
ATOM 1622 O O . ASN A 1 209 ? -4.477 -1.239 24.307 1.00 39.47 209 ASN A O 1
ATOM 1626 N N . PHE A 1 210 ? -5.716 0.589 23.893 1.00 43.16 210 PHE A N 1
ATOM 1627 C CA . PHE A 1 210 ? -4.679 1.557 24.206 1.00 43.16 210 PHE A CA 1
ATOM 1628 C C . PHE A 1 210 ? -4.109 1.385 25.623 1.00 43.16 210 PHE A C 1
ATOM 1630 O O . PHE A 1 210 ? -2.893 1.390 25.793 1.00 43.16 210 PHE A O 1
ATOM 1637 N N . HIS A 1 211 ? -4.950 1.103 26.624 1.00 34.78 211 HIS A N 1
ATOM 1638 C CA . HIS A 1 211 ? -4.499 0.943 28.013 1.00 34.78 211 HIS A CA 1
ATOM 1639 C C . HIS A 1 211 ? -3.464 -0.185 28.201 1.00 34.78 211 HIS A C 1
ATOM 1641 O O . HIS A 1 211 ? -2.503 -0.006 28.943 1.00 34.78 211 HIS A O 1
ATOM 1647 N N . LYS A 1 212 ? -3.567 -1.299 27.459 1.00 37.00 212 LYS A N 1
ATOM 1648 C CA . LYS A 1 212 ? -2.607 -2.421 27.548 1.00 37.00 212 LYS A CA 1
ATOM 1649 C C . LYS A 1 212 ? -1.319 -2.223 26.748 1.00 37.00 212 LYS A C 1
ATOM 1651 O O . LYS A 1 212 ? -0.310 -2.844 27.060 1.00 37.00 212 LYS A O 1
ATOM 1656 N N . LEU A 1 213 ? -1.332 -1.368 25.726 1.00 35.75 213 LEU A N 1
ATOM 1657 C CA . LEU A 1 213 ? -0.119 -0.985 24.993 1.00 35.75 213 LEU A CA 1
ATOM 1658 C C . LEU A 1 213 ? 0.723 0.049 25.768 1.00 35.75 213 LEU A C 1
ATOM 1660 O O . LEU A 1 213 ? 1.918 0.174 25.503 1.00 35.75 213 LEU A O 1
ATOM 1664 N N . VAL A 1 214 ? 0.113 0.754 26.730 1.00 34.41 214 VAL A N 1
ATOM 1665 C CA . VAL A 1 214 ? 0.713 1.862 27.497 1.00 34.41 214 VAL A CA 1
ATOM 1666 C C . VAL A 1 214 ? 1.242 1.443 28.877 1.00 34.41 214 VAL A C 1
ATOM 1668 O O . VAL A 1 214 ? 2.215 2.031 29.340 1.00 34.41 214 VAL A O 1
ATOM 1671 N N . GLU A 1 215 ? 0.719 0.383 29.503 1.00 35.00 215 GLU A N 1
ATOM 1672 C CA . GLU A 1 215 ? 1.183 -0.097 30.827 1.00 35.00 215 GLU A CA 1
ATOM 1673 C C . GLU A 1 215 ? 2.677 -0.499 30.890 1.00 35.00 215 GLU A C 1
ATOM 1675 O O . GLU A 1 215 ? 3.223 -0.691 31.973 1.00 35.00 215 GLU A O 1
ATOM 1680 N N . GLY A 1 216 ? 3.380 -0.567 29.753 1.00 35.62 216 GLY A N 1
ATOM 1681 C CA . GLY A 1 216 ? 4.824 -0.814 29.700 1.00 35.62 216 GLY A CA 1
ATOM 1682 C C . GLY A 1 216 ? 5.732 0.425 29.698 1.00 35.62 216 GLY A C 1
ATOM 1683 O O . GLY A 1 216 ? 6.948 0.260 29.814 1.00 35.62 216 GLY A O 1
ATOM 1684 N N . LYS A 1 217 ? 5.220 1.655 29.520 1.00 37.28 217 LYS A N 1
ATOM 1685 C CA . LYS A 1 217 ? 6.056 2.872 29.441 1.00 37.28 217 LYS A CA 1
ATOM 1686 C C . LYS A 1 217 ? 5.330 4.073 30.047 1.00 37.28 217 LYS A C 1
ATOM 1688 O O . LYS A 1 217 ? 4.364 4.563 29.479 1.00 37.28 217 LYS A O 1
ATOM 1693 N N . GLY A 1 218 ? 5.834 4.520 31.198 1.00 32.25 218 GLY A N 1
ATOM 1694 C CA . GLY A 1 218 ? 5.254 5.564 32.041 1.00 32.25 218 GLY A CA 1
ATOM 1695 C C . GLY A 1 218 ? 4.832 6.861 31.338 1.00 32.25 218 GLY A C 1
ATOM 1696 O O . GLY A 1 218 ? 5.366 7.255 30.301 1.00 32.25 218 GLY A O 1
ATOM 1697 N N . GLU A 1 219 ? 3.857 7.492 31.988 1.00 35.31 219 GLU A N 1
ATOM 1698 C CA . GLU A 1 219 ? 3.146 8.738 31.696 1.00 35.31 219 GLU A CA 1
ATOM 1699 C C . GLU A 1 219 ? 3.908 9.792 30.877 1.00 35.31 219 GLU A C 1
ATOM 1701 O O . GLU A 1 219 ? 4.863 10.403 31.355 1.00 35.31 219 GLU A O 1
ATOM 1706 N N . ILE A 1 220 ? 3.386 10.107 29.685 1.00 41.06 220 ILE A N 1
ATOM 1707 C CA . ILE A 1 220 ? 3.420 11.462 29.110 1.00 41.06 220 ILE A CA 1
ATOM 1708 C C . ILE A 1 220 ? 2.094 11.678 28.378 1.00 41.06 220 ILE A C 1
ATOM 1710 O O . ILE A 1 220 ? 2.047 11.644 27.158 1.00 41.06 220 ILE A O 1
ATOM 1714 N N . ALA A 1 221 ? 0.991 11.860 29.100 1.00 38.81 221 ALA A N 1
ATOM 1715 C CA . ALA A 1 221 ? -0.286 12.138 28.451 1.00 38.81 221 ALA A CA 1
ATOM 1716 C C . ALA A 1 221 ? -0.262 13.530 27.780 1.00 38.81 221 ALA A C 1
ATOM 1718 O O . ALA A 1 221 ? -0.165 14.555 28.454 1.00 38.81 221 ALA A O 1
ATOM 1719 N N . GLY A 1 222 ? -0.376 13.573 26.447 1.00 51.72 222 GLY A N 1
ATOM 1720 C CA . GLY A 1 222 ? -0.875 14.742 25.708 1.00 51.72 222 GLY A CA 1
ATOM 1721 C C . GLY A 1 222 ? 0.116 15.815 25.229 1.00 51.72 222 GLY A C 1
ATOM 1722 O O . GLY A 1 222 ? -0.347 16.817 24.683 1.00 51.72 222 GLY A O 1
ATOM 1723 N N . ALA A 1 223 ? 1.437 15.640 25.360 1.00 58.12 223 ALA A N 1
ATOM 1724 C CA . ALA A 1 223 ? 2.427 16.605 24.856 1.00 58.12 223 ALA A CA 1
ATOM 1725 C C . ALA A 1 223 ? 3.371 15.997 23.801 1.00 58.12 223 ALA A C 1
ATOM 1727 O O . ALA A 1 223 ? 3.967 14.938 24.007 1.00 58.12 223 ALA A O 1
ATOM 1728 N N . ILE A 1 224 ? 3.553 16.695 22.671 1.00 67.38 224 ILE A N 1
ATOM 1729 C CA . ILE A 1 224 ? 4.555 16.327 21.661 1.00 67.38 224 ILE A CA 1
ATOM 1730 C C . ILE A 1 224 ? 5.920 16.868 22.096 1.00 67.38 224 ILE A C 1
ATOM 1732 O O . ILE A 1 224 ? 6.216 18.048 21.909 1.00 67.38 224 ILE A O 1
ATOM 1736 N N . GLY A 1 225 ? 6.769 16.010 22.661 1.00 67.88 225 GLY A N 1
ATOM 1737 C CA . GLY A 1 225 ? 8.141 16.360 23.017 1.00 67.88 225 GLY A CA 1
ATOM 1738 C C . GLY A 1 225 ? 9.084 16.250 21.820 1.00 67.88 225 GLY A C 1
ATOM 1739 O O . GLY A 1 225 ? 9.279 15.182 21.235 1.00 67.88 225 GLY A O 1
ATOM 1740 N N . LEU A 1 226 ? 9.720 17.359 21.459 1.00 75.31 226 LEU A N 1
ATOM 1741 C CA . LEU A 1 226 ? 10.756 17.381 20.431 1.00 75.31 226 LEU A CA 1
ATOM 1742 C C . LEU A 1 226 ? 12.107 17.007 21.067 1.00 75.31 226 LEU A C 1
ATOM 1744 O O . LEU A 1 226 ? 12.555 17.662 22.010 1.00 75.31 226 LEU A O 1
ATOM 1748 N N . VAL A 1 227 ? 12.776 15.965 20.567 1.00 77.88 227 VAL A N 1
ATOM 1749 C CA . VAL A 1 227 ? 14.071 15.499 21.107 1.00 77.88 227 VAL A CA 1
ATOM 1750 C C . VAL A 1 227 ? 15.223 16.061 20.290 1.00 77.88 227 VAL A C 1
ATOM 1752 O O . VAL A 1 227 ? 16.130 16.672 20.843 1.00 77.88 227 VAL A O 1
ATOM 1755 N N . SER A 1 228 ? 15.175 15.890 18.972 1.00 76.88 228 SER A N 1
ATOM 1756 C CA . SER A 1 228 ? 16.225 16.341 18.060 1.00 76.88 228 SER A CA 1
ATOM 1757 C C . SER A 1 228 ? 15.611 16.729 16.710 1.00 76.88 228 SER A C 1
ATOM 1759 O O . SER A 1 228 ? 14.653 16.078 16.300 1.00 76.88 228 SER A O 1
ATOM 1761 N N . PRO A 1 229 ? 16.116 17.750 16.004 1.00 82.19 229 PRO A N 1
ATOM 1762 C CA . PRO A 1 229 ? 17.158 18.684 16.434 1.00 82.19 229 PRO A CA 1
ATOM 1763 C C . PRO A 1 229 ? 16.725 19.539 17.636 1.00 82.19 229 PRO A C 1
ATOM 1765 O O . PRO A 1 229 ? 15.558 19.912 17.770 1.00 82.19 229 PRO A O 1
ATOM 1768 N N . THR A 1 230 ? 17.646 19.853 18.547 1.00 83.12 230 THR A N 1
ATOM 1769 C CA . THR A 1 230 ? 17.358 20.831 19.607 1.00 83.12 230 THR A CA 1
ATOM 1770 C C . THR A 1 230 ? 17.181 22.220 18.997 1.00 83.12 230 THR A C 1
ATOM 1772 O O . THR A 1 230 ? 17.613 22.479 17.871 1.00 83.12 230 THR A O 1
ATOM 1775 N N . ASN A 1 231 ? 16.516 23.121 19.718 1.00 88.56 231 ASN A N 1
ATOM 1776 C CA . ASN A 1 231 ? 16.374 24.492 19.242 1.00 88.56 231 ASN A CA 1
ATOM 1777 C C . ASN A 1 231 ? 17.762 25.135 19.060 1.00 88.56 231 ASN A C 1
ATOM 1779 O O . ASN A 1 231 ? 18.659 24.894 19.869 1.00 88.56 231 ASN A O 1
ATOM 1783 N N . CYS A 1 232 ? 17.934 25.920 17.998 1.00 87.12 232 CYS A N 1
ATOM 1784 C CA . CYS A 1 232 ? 19.197 26.551 17.602 1.00 87.12 232 CYS A CA 1
ATOM 1785 C C . CYS A 1 232 ? 20.336 25.575 17.232 1.00 87.12 232 CYS A C 1
ATOM 1787 O O . CYS A 1 232 ? 21.492 25.991 17.165 1.00 87.12 232 CYS A O 1
ATOM 1789 N N . ALA A 1 233 ? 20.058 24.287 16.997 1.00 87.50 233 ALA A N 1
ATOM 1790 C CA . ALA A 1 233 ? 21.105 23.317 16.674 1.00 87.50 233 ALA A CA 1
ATOM 1791 C C . ALA A 1 233 ? 21.739 23.573 15.297 1.00 87.50 233 ALA A C 1
ATOM 1793 O O . ALA A 1 233 ? 21.053 23.943 14.347 1.00 87.50 233 ALA A O 1
ATOM 1794 N N . VAL A 1 234 ? 23.032 23.273 15.159 1.00 88.00 234 VAL A N 1
ATOM 1795 C CA . VAL A 1 234 ? 23.706 23.152 13.858 1.00 88.00 234 VAL A CA 1
ATOM 1796 C C . VAL A 1 234 ? 23.961 21.671 13.602 1.00 88.00 234 VAL A C 1
ATOM 1798 O O . VAL A 1 234 ? 24.698 21.031 14.350 1.00 88.00 234 VAL A O 1
ATOM 1801 N N . ILE A 1 235 ? 23.338 21.104 12.569 1.00 85.19 235 ILE A N 1
ATOM 1802 C CA . ILE A 1 235 ? 23.351 19.657 12.312 1.00 85.19 235 ILE A CA 1
ATOM 1803 C C . ILE A 1 235 ? 23.931 19.335 10.936 1.00 85.19 235 ILE A C 1
ATOM 1805 O O . ILE A 1 235 ? 23.608 19.973 9.938 1.00 85.19 235 ILE A O 1
ATOM 1809 N N . THR A 1 236 ? 24.787 18.318 10.862 1.00 82.38 236 THR A N 1
ATOM 1810 C CA . THR A 1 236 ? 25.397 17.854 9.600 1.00 82.38 236 THR A CA 1
ATOM 1811 C C . THR A 1 236 ? 24.587 16.738 8.938 1.00 82.38 236 THR A C 1
ATOM 1813 O O . THR A 1 236 ? 24.585 16.602 7.712 1.00 82.38 236 THR A O 1
ATOM 1816 N N . LYS A 1 237 ? 23.858 15.962 9.746 1.00 80.62 237 LYS A N 1
ATOM 1817 C CA . LYS A 1 237 ? 22.919 14.924 9.318 1.00 80.62 237 LYS A CA 1
ATOM 1818 C C . LYS A 1 237 ? 21.540 15.276 9.864 1.00 80.62 237 LYS A C 1
ATOM 1820 O O . LYS A 1 237 ? 21.336 15.168 11.074 1.00 80.62 237 LYS A O 1
ATOM 1825 N N . PRO A 1 238 ? 20.623 15.760 9.018 1.00 74.94 238 PRO A N 1
ATOM 1826 C CA . PRO A 1 238 ? 19.323 16.162 9.499 1.00 74.94 238 PRO A CA 1
ATOM 1827 C C . PRO A 1 238 ? 18.515 14.896 9.803 1.00 74.94 238 PRO A C 1
ATOM 1829 O O . PRO A 1 238 ? 18.237 14.078 8.930 1.00 74.94 238 PRO A O 1
ATOM 1832 N N . HIS A 1 239 ? 18.194 14.722 11.079 1.00 79.19 239 HIS A N 1
ATOM 1833 C CA . HIS A 1 239 ? 17.444 13.591 11.600 1.00 79.19 239 HIS A CA 1
ATOM 1834 C C . HIS A 1 239 ? 16.532 14.105 12.709 1.00 79.19 239 HIS A C 1
ATOM 1836 O O . HIS A 1 239 ? 16.988 14.820 13.604 1.00 79.19 239 HIS A O 1
ATOM 1842 N N . ILE A 1 240 ? 15.249 13.767 12.636 1.00 77.56 240 ILE A N 1
ATOM 1843 C CA . ILE A 1 240 ? 14.255 14.207 13.610 1.00 77.56 240 ILE A CA 1
ATOM 1844 C C . ILE A 1 240 ? 14.019 13.088 14.603 1.00 77.56 240 ILE A C 1
ATOM 1846 O O . ILE A 1 240 ? 13.782 11.949 14.215 1.00 77.56 240 ILE A O 1
ATOM 1850 N N . MET A 1 241 ? 14.061 13.420 15.888 1.00 75.81 241 MET A N 1
ATOM 1851 C CA . MET A 1 241 ? 13.654 12.533 16.960 1.00 75.81 241 MET A CA 1
ATOM 1852 C C . MET A 1 241 ? 12.544 13.151 17.798 1.00 75.81 241 MET A C 1
ATOM 1854 O O . MET A 1 241 ? 12.630 14.314 18.199 1.00 75.81 241 MET A O 1
ATOM 1858 N N . LEU A 1 242 ? 11.528 12.346 18.095 1.00 73.19 242 LEU A N 1
ATOM 1859 C CA . LEU A 1 242 ? 10.340 12.727 18.850 1.00 73.19 242 LEU A CA 1
ATOM 1860 C C . LEU A 1 242 ? 10.205 11.852 20.093 1.00 73.19 242 LEU A C 1
ATOM 1862 O O . LEU A 1 242 ? 10.201 10.627 20.009 1.00 73.19 242 LEU A O 1
ATOM 1866 N N . ARG A 1 243 ? 10.020 12.478 21.249 1.00 68.62 243 ARG A N 1
ATOM 1867 C CA . ARG A 1 243 ? 9.533 11.823 22.460 1.00 68.62 243 ARG A CA 1
ATOM 1868 C C . ARG A 1 243 ? 8.113 12.302 22.645 1.00 68.62 243 ARG A C 1
ATOM 1870 O O . ARG A 1 243 ? 7.877 13.368 23.196 1.00 68.62 243 ARG A O 1
ATOM 1877 N N . TRP A 1 244 ? 7.182 11.535 22.122 1.00 64.62 244 TRP A N 1
ATOM 1878 C CA . TRP A 1 244 ? 5.801 11.961 22.054 1.00 64.62 244 TRP A CA 1
ATOM 1879 C C . TRP A 1 244 ? 4.867 10.822 22.431 1.00 64.62 244 TRP A C 1
ATOM 1881 O O . TRP A 1 244 ? 5.217 9.650 22.284 1.00 64.62 244 TRP A O 1
ATOM 1891 N N . ASP A 1 245 ? 3.697 11.200 22.920 1.00 62.31 245 ASP A N 1
ATOM 1892 C CA . ASP A 1 245 ? 2.557 10.314 23.066 1.00 62.31 245 ASP A CA 1
ATOM 1893 C C . ASP A 1 245 ? 1.551 10.672 21.964 1.00 62.31 245 ASP A C 1
ATOM 1895 O O . ASP A 1 245 ? 0.967 11.759 22.004 1.00 62.31 245 ASP A O 1
ATOM 1899 N N . PRO A 1 246 ? 1.366 9.816 20.945 1.00 56.03 246 PRO A N 1
ATOM 1900 C CA . PRO A 1 246 ? 0.394 10.068 19.890 1.00 56.03 246 PRO A CA 1
ATOM 1901 C C . PRO A 1 246 ? -1.063 9.878 20.351 1.00 56.03 246 PRO A C 1
ATOM 1903 O O . PRO A 1 246 ? -1.956 9.916 19.502 1.00 56.03 246 PRO A O 1
ATOM 1906 N N . SER A 1 247 ? -1.336 9.662 21.649 1.00 52.34 247 SER A N 1
ATOM 1907 C CA . SER A 1 247 ? -2.685 9.460 22.187 1.00 52.34 247 SER A CA 1
ATOM 1908 C C . SER A 1 247 ? -3.699 10.482 21.654 1.00 52.34 247 SER A C 1
ATOM 1910 O O . SER A 1 247 ? -3.498 11.700 21.635 1.00 52.34 247 SER A O 1
ATOM 1912 N N . GLY A 1 248 ? -4.814 9.960 21.140 1.00 54.81 248 GLY A N 1
ATOM 1913 C CA . GLY A 1 248 ? -5.900 10.757 20.569 1.00 54.81 248 GLY A CA 1
ATOM 1914 C C . GLY A 1 248 ? -5.632 11.350 19.182 1.00 54.81 248 GLY A C 1
ATOM 1915 O O . GLY A 1 248 ? -6.554 11.935 18.614 1.00 54.81 248 GLY A O 1
ATOM 1916 N N . CYS A 1 249 ? -4.434 11.189 18.610 1.00 59.47 249 CYS A N 1
ATOM 1917 C CA . CYS A 1 249 ? -4.138 11.567 17.231 1.00 59.47 249 CYS A CA 1
ATOM 1918 C C . CYS A 1 249 ? -4.255 10.347 16.304 1.00 59.47 249 CYS A C 1
ATOM 1920 O O . CYS A 1 249 ? -3.742 9.279 16.617 1.00 59.47 249 CYS A O 1
ATOM 1922 N N . TYR A 1 250 ? -4.904 10.490 15.147 1.00 57.34 250 TYR A N 1
ATOM 1923 C CA . TYR A 1 250 ? -4.932 9.446 14.107 1.00 57.34 250 TYR A CA 1
ATOM 1924 C C . TYR A 1 250 ? -3.798 9.620 13.093 1.00 57.34 250 TYR A C 1
ATOM 1926 O O . TYR A 1 250 ? -3.401 8.675 12.406 1.00 57.34 250 TYR A O 1
ATOM 1934 N N . LEU A 1 251 ? -3.239 10.826 13.027 1.00 60.62 251 LEU A N 1
ATOM 1935 C CA . LEU A 1 251 ? -2.168 11.191 12.120 1.00 60.62 251 LEU A CA 1
ATOM 1936 C C . LEU A 1 251 ? -1.285 12.261 12.744 1.00 60.62 251 LEU A C 1
ATOM 1938 O O . LEU A 1 251 ? -1.712 12.983 13.641 1.00 60.62 251 LEU A O 1
ATOM 1942 N N . PHE A 1 252 ? -0.081 12.424 12.221 1.00 72.00 252 PHE A N 1
ATOM 1943 C CA . PHE A 1 252 ? 0.684 13.637 12.434 1.00 72.00 252 PHE A CA 1
ATOM 1944 C C . PHE A 1 252 ? 1.496 14.018 11.201 1.00 72.00 252 PHE A C 1
ATOM 1946 O O . PHE A 1 252 ? 1.767 13.198 10.321 1.00 72.00 252 PHE A O 1
ATOM 1953 N N . ASN A 1 253 ? 1.898 15.283 11.187 1.00 75.00 253 ASN A N 1
ATOM 1954 C CA . ASN A 1 253 ? 2.698 15.898 10.148 1.00 75.00 253 ASN A CA 1
ATOM 1955 C C . ASN A 1 253 ? 3.949 16.514 10.759 1.00 75.00 253 ASN A C 1
ATOM 1957 O O . ASN A 1 253 ? 3.854 17.318 11.688 1.00 75.00 253 ASN A O 1
ATOM 1961 N N . ILE A 1 254 ? 5.110 16.196 10.195 1.00 80.44 254 ILE A N 1
ATOM 1962 C CA . ILE A 1 254 ? 6.326 16.980 10.417 1.00 80.44 254 ILE A CA 1
ATOM 1963 C C . ILE A 1 254 ? 6.330 18.091 9.377 1.00 80.44 254 ILE A C 1
ATOM 1965 O O . ILE A 1 254 ? 6.346 17.816 8.179 1.00 80.44 254 ILE A O 1
ATOM 1969 N N . GLN A 1 255 ? 6.315 19.338 9.832 1.00 83.12 255 GLN A N 1
ATOM 1970 C CA . GLN A 1 255 ? 6.421 20.496 8.956 1.00 83.12 255 GLN A CA 1
ATOM 1971 C C . GLN A 1 255 ? 7.818 21.088 9.054 1.00 83.12 255 GLN A C 1
ATOM 1973 O O . GLN A 1 255 ? 8.346 21.254 10.151 1.00 83.12 255 GLN A O 1
ATOM 1978 N N . LEU A 1 256 ? 8.383 21.428 7.901 1.00 86.69 256 LEU A N 1
ATOM 1979 C CA . LEU A 1 256 ? 9.652 22.129 7.760 1.00 86.69 256 LEU A CA 1
ATOM 1980 C C . LEU A 1 256 ? 9.394 23.421 6.981 1.00 86.69 256 LEU A C 1
ATOM 1982 O O . LEU A 1 256 ? 8.633 23.404 6.018 1.00 86.69 256 LEU A O 1
ATOM 1986 N N . SER A 1 257 ? 10.004 24.531 7.378 1.00 87.19 257 SER A N 1
ATOM 1987 C CA . SER A 1 257 ? 9.769 25.852 6.787 1.00 87.19 257 SER A CA 1
ATOM 1988 C C . SER A 1 257 ? 11.018 26.724 6.873 1.00 87.19 257 SER A C 1
ATOM 1990 O O . SER A 1 257 ? 11.844 26.558 7.768 1.00 87.19 257 SER A O 1
ATOM 1992 N N . LEU A 1 258 ? 11.145 27.686 5.960 1.00 87.56 258 LEU A N 1
ATOM 1993 C CA . LEU A 1 258 ? 12.175 28.733 6.033 1.00 87.56 258 LEU A CA 1
ATOM 1994 C C . LEU A 1 258 ? 11.731 29.952 6.855 1.00 87.56 258 LEU A C 1
ATOM 1996 O O . LEU A 1 258 ? 12.524 30.857 7.103 1.00 87.56 258 LEU A O 1
ATOM 2000 N N . CYS A 1 259 ? 10.470 29.969 7.287 1.00 85.69 259 CYS A N 1
ATOM 2001 C CA . CYS A 1 259 ? 9.864 31.032 8.082 1.00 85.69 259 CYS A CA 1
ATOM 2002 C C . CYS A 1 259 ? 9.178 30.445 9.324 1.00 85.69 259 CYS A C 1
ATOM 2004 O O . CYS A 1 259 ? 8.531 29.396 9.243 1.00 85.69 259 CYS A O 1
ATOM 2006 N N . SER A 1 260 ? 9.279 31.132 10.463 1.00 86.38 260 SER A N 1
ATOM 2007 C CA . SER A 1 260 ? 8.711 30.692 11.747 1.00 86.38 260 SER A CA 1
ATOM 2008 C C . SER A 1 260 ? 7.184 30.591 11.749 1.00 86.38 260 SER A C 1
ATOM 2010 O O . SER A 1 260 ? 6.629 29.843 12.544 1.00 86.38 260 SER A O 1
ATOM 2012 N N . ASN A 1 261 ? 6.507 31.304 10.852 1.00 84.44 261 ASN A N 1
ATOM 2013 C CA . ASN A 1 261 ? 5.053 31.275 10.687 1.00 84.44 261 ASN A CA 1
ATOM 2014 C C . ASN A 1 261 ? 4.555 30.172 9.733 1.00 84.44 261 ASN A C 1
ATOM 2016 O O . ASN A 1 261 ? 3.352 29.971 9.619 1.00 84.44 261 ASN A O 1
ATOM 2020 N N . PHE A 1 262 ? 5.464 29.423 9.097 1.00 82.00 262 PHE A N 1
ATOM 2021 C CA . PHE A 1 262 ? 5.148 28.348 8.149 1.00 82.00 262 PHE A CA 1
ATOM 2022 C C . PHE A 1 262 ? 4.419 28.786 6.861 1.00 82.00 262 PHE A C 1
ATOM 2024 O O . PHE A 1 262 ? 3.869 27.928 6.174 1.00 82.00 262 PHE A O 1
ATOM 2031 N N . ASP A 1 263 ? 4.496 30.065 6.471 1.00 78.62 263 ASP A N 1
ATOM 2032 C CA . ASP A 1 263 ? 3.938 30.569 5.196 1.00 78.62 263 ASP A CA 1
ATOM 2033 C C . ASP A 1 263 ? 4.745 30.123 3.963 1.00 78.62 263 ASP A C 1
ATOM 2035 O O . ASP A 1 263 ? 4.257 30.157 2.835 1.00 78.62 263 ASP A O 1
ATOM 2039 N N . ASN A 1 264 ? 5.988 29.683 4.178 1.00 73.50 264 ASN A N 1
ATOM 2040 C CA . ASN A 1 264 ? 6.871 29.135 3.151 1.00 73.50 264 ASN A CA 1
ATOM 2041 C C . ASN A 1 264 ? 7.334 27.721 3.547 1.00 73.50 264 ASN A C 1
ATOM 2043 O O . ASN A 1 264 ? 8.499 27.527 3.930 1.00 73.50 264 ASN A O 1
ATOM 2047 N N . PRO A 1 265 ? 6.413 26.735 3.549 1.00 73.31 265 PRO A N 1
ATOM 2048 C CA . PRO A 1 265 ? 6.751 25.372 3.908 1.00 73.31 265 PRO A CA 1
ATOM 2049 C C . PRO A 1 265 ? 7.683 24.784 2.848 1.00 73.31 265 PRO A C 1
ATOM 2051 O O . PRO A 1 265 ? 7.458 24.917 1.644 1.00 73.31 265 PRO A O 1
ATOM 2054 N N . LEU A 1 266 ? 8.721 24.076 3.292 1.00 72.94 266 LEU A N 1
ATOM 2055 C CA . LEU A 1 266 ? 9.458 23.200 2.391 1.00 72.94 266 LEU A CA 1
ATOM 2056 C C . LEU A 1 266 ? 8.477 22.144 1.837 1.00 72.94 266 LEU A C 1
ATOM 2058 O O . LEU A 1 266 ? 7.537 21.783 2.550 1.00 72.94 266 LEU A O 1
ATOM 2062 N N . PRO A 1 267 ? 8.682 21.606 0.617 1.00 59.69 267 PRO A N 1
ATOM 2063 C CA . PRO A 1 267 ? 7.726 20.733 -0.096 1.00 59.69 267 PRO A CA 1
ATOM 2064 C C . PRO A 1 267 ? 7.376 19.399 0.587 1.00 59.69 267 PRO A C 1
ATOM 2066 O O . PRO A 1 267 ? 6.828 18.492 -0.034 1.00 59.69 267 PRO A O 1
ATOM 2069 N N . VAL A 1 268 ? 7.767 19.217 1.840 1.00 56.94 268 VAL A N 1
ATOM 2070 C CA . VAL A 1 268 ? 7.844 17.933 2.503 1.00 56.94 268 VAL A CA 1
ATOM 2071 C C . VAL A 1 268 ? 6.692 17.828 3.478 1.00 56.94 268 VAL A C 1
ATOM 2073 O O . VAL A 1 268 ? 6.786 18.208 4.642 1.00 56.94 268 VAL A O 1
ATOM 2076 N N . TYR A 1 269 ? 5.586 17.308 2.960 1.00 55.25 269 TYR A N 1
ATOM 2077 C CA . TYR A 1 269 ? 4.429 16.934 3.751 1.00 55.25 269 TYR A CA 1
ATOM 2078 C C . TYR A 1 269 ? 4.505 15.439 4.059 1.00 55.25 269 TYR A C 1
ATOM 2080 O O . TYR A 1 269 ? 3.959 14.602 3.337 1.00 55.25 269 TYR A O 1
ATOM 2088 N N . ASN A 1 270 ? 5.236 15.098 5.120 1.00 59.00 270 ASN A N 1
ATOM 2089 C CA . ASN A 1 270 ? 5.288 13.726 5.604 1.00 59.00 270 ASN A CA 1
ATOM 2090 C C . ASN A 1 270 ? 4.149 13.511 6.603 1.00 59.00 270 ASN A C 1
ATOM 2092 O O . ASN A 1 270 ? 4.279 13.833 7.785 1.00 59.00 270 ASN A O 1
ATOM 2096 N N . SER A 1 271 ? 3.034 12.993 6.093 1.00 57.78 271 SER A N 1
ATOM 2097 C CA . SER A 1 271 ? 1.923 12.484 6.892 1.00 57.78 271 SER A CA 1
ATOM 2098 C C . SER A 1 271 ? 2.159 11.024 7.220 1.00 57.78 271 SER A C 1
ATOM 2100 O O . SER A 1 271 ? 2.268 10.200 6.310 1.00 57.78 271 SER A O 1
ATOM 2102 N N . TYR A 1 272 ? 2.191 10.687 8.504 1.00 59.44 272 TYR A N 1
ATOM 2103 C CA . TYR A 1 272 ? 2.279 9.294 8.929 1.00 59.44 272 TYR A CA 1
ATOM 2104 C C . TYR A 1 272 ? 1.077 8.948 9.819 1.00 59.44 272 TYR A C 1
ATOM 2106 O O . TYR A 1 272 ? 0.733 9.732 10.710 1.00 59.44 272 TYR A O 1
ATOM 2114 N N . PRO A 1 273 ? 0.439 7.781 9.622 1.00 55.53 273 PRO A N 1
ATOM 2115 C CA . PRO A 1 273 ? -0.577 7.291 10.542 1.00 55.53 273 PRO A CA 1
ATOM 2116 C C . PRO A 1 273 ? 0.006 7.184 11.954 1.00 55.53 273 PRO A C 1
ATOM 2118 O O . PRO A 1 273 ? 1.079 6.610 12.138 1.00 55.53 273 PRO A O 1
ATOM 2121 N N . ALA A 1 274 ? -0.709 7.683 12.960 1.00 51.06 274 ALA A N 1
ATOM 2122 C CA . ALA A 1 274 ? -0.274 7.608 14.357 1.00 51.06 274 ALA A CA 1
ATOM 2123 C C . ALA A 1 274 ? -0.083 6.154 14.839 1.00 51.06 274 ALA A C 1
ATOM 2125 O O . ALA A 1 274 ? 0.779 5.871 15.666 1.00 51.06 274 ALA A O 1
ATOM 2126 N N . VAL A 1 275 ? -0.827 5.216 14.239 1.00 47.84 275 VAL A N 1
ATOM 2127 C CA . VAL A 1 275 ? -0.741 3.762 14.472 1.00 47.84 275 VAL A CA 1
ATOM 2128 C C . VAL A 1 275 ? 0.618 3.180 14.045 1.00 47.84 275 VAL A C 1
ATOM 2130 O O . VAL A 1 275 ? 1.029 2.135 14.542 1.00 47.84 275 VAL A O 1
ATOM 2133 N N . GLN A 1 276 ? 1.347 3.858 13.151 1.00 43.41 276 GLN A N 1
ATOM 2134 C CA . GLN A 1 276 ? 2.653 3.419 12.659 1.00 43.41 276 GLN A CA 1
ATOM 2135 C C . GLN A 1 276 ? 3.828 3.889 13.528 1.00 43.41 276 GLN A C 1
ATOM 2137 O O . GLN A 1 276 ? 4.947 3.887 13.032 1.00 43.41 276 GLN A O 1
ATOM 2142 N N . LEU A 1 277 ? 3.646 4.337 14.781 1.00 49.22 277 LEU A N 1
ATOM 2143 C CA . LEU A 1 277 ? 4.777 4.872 15.550 1.00 49.22 277 LEU A CA 1
ATOM 2144 C C . LEU A 1 277 ? 4.761 4.594 17.048 1.00 49.22 277 LEU A C 1
ATOM 2146 O O . LEU A 1 277 ? 4.404 5.427 17.874 1.00 49.22 277 LEU A O 1
ATOM 2150 N N . GLY A 1 278 ? 5.408 3.488 17.383 1.00 44.91 278 GLY A N 1
ATOM 2151 C CA . GLY A 1 278 ? 6.396 3.513 18.460 1.00 44.91 278 GLY A CA 1
ATOM 2152 C C . GLY A 1 278 ? 7.755 4.106 18.038 1.00 44.91 278 GLY A C 1
ATOM 2153 O O . GLY A 1 278 ? 8.671 4.112 18.856 1.00 44.91 278 GLY A O 1
ATOM 2154 N N . ALA A 1 279 ? 7.938 4.558 16.784 1.00 50.84 279 ALA A N 1
ATOM 2155 C CA . ALA A 1 279 ? 9.227 5.056 16.298 1.00 50.84 279 ALA A CA 1
ATOM 2156 C C . ALA A 1 279 ? 9.382 6.571 16.521 1.00 50.84 279 ALA A C 1
ATOM 2158 O O . ALA A 1 279 ? 8.729 7.410 15.912 1.00 50.84 279 ALA A O 1
ATOM 2159 N N . SER A 1 280 ? 10.307 6.903 17.411 1.00 63.06 280 SER A N 1
ATOM 2160 C CA . SER A 1 280 ? 10.714 8.246 17.820 1.00 63.06 280 SER A CA 1
ATOM 2161 C C . SER A 1 280 ? 11.703 8.913 16.860 1.00 63.06 280 SER A C 1
ATOM 2163 O O . SER A 1 280 ? 12.439 9.785 17.303 1.00 63.06 280 SER A O 1
ATOM 2165 N N . SER A 1 281 ? 11.836 8.465 15.608 1.00 68.06 281 SER A N 1
ATOM 2166 C CA . SER A 1 281 ? 12.988 8.786 14.749 1.00 68.06 281 SER A CA 1
ATOM 2167 C C . SER A 1 281 ? 12.609 8.813 13.265 1.00 68.06 281 SER A C 1
ATOM 2169 O O . SER A 1 281 ? 11.935 7.911 12.775 1.00 68.06 281 SER A O 1
ATOM 2171 N N . PHE A 1 282 ? 13.051 9.856 12.560 1.00 73.00 282 PHE A N 1
ATOM 2172 C CA . PHE A 1 282 ? 12.783 10.104 11.145 1.00 73.00 282 PHE A CA 1
ATOM 2173 C C . PHE A 1 282 ? 14.041 10.623 10.455 1.00 73.00 282 PHE A C 1
ATOM 2175 O O . PHE A 1 282 ? 14.562 11.690 10.800 1.00 73.00 282 PHE A O 1
ATOM 2182 N N . ASP A 1 283 ? 14.495 9.901 9.434 1.00 73.50 283 ASP A N 1
ATOM 2183 C CA . ASP A 1 283 ? 15.589 10.362 8.591 1.00 73.50 283 ASP A CA 1
ATOM 2184 C C . ASP A 1 283 ? 15.082 11.364 7.548 1.00 73.50 283 ASP A C 1
ATOM 2186 O O . ASP A 1 283 ? 14.282 11.039 6.671 1.00 73.50 283 ASP A O 1
ATOM 2190 N N . ILE A 1 284 ? 15.561 12.603 7.653 1.00 75.31 284 ILE A N 1
ATOM 2191 C CA . ILE A 1 284 ? 15.258 13.687 6.712 1.00 75.31 284 ILE A CA 1
ATOM 2192 C C . ILE A 1 284 ? 16.489 14.048 5.867 1.00 75.31 284 ILE A C 1
ATOM 2194 O O . ILE A 1 284 ? 16.484 15.048 5.149 1.00 75.31 284 ILE A O 1
ATOM 2198 N N . THR A 1 285 ? 17.536 13.216 5.883 1.00 77.25 285 THR A N 1
ATOM 2199 C CA . THR A 1 285 ? 18.744 13.358 5.055 1.00 77.25 285 THR A CA 1
ATOM 2200 C C . THR A 1 285 ? 18.454 13.528 3.561 1.00 77.25 285 THR A C 1
ATOM 2202 O O . THR A 1 285 ? 19.101 14.388 2.951 1.00 77.25 285 THR A O 1
ATOM 2205 N N . PRO A 1 286 ? 17.474 12.830 2.945 1.00 74.31 286 PRO A N 1
ATOM 2206 C CA . PRO A 1 286 ? 17.123 13.059 1.540 1.00 74.31 286 PRO A CA 1
ATOM 2207 C C . PRO A 1 286 ? 16.744 14.516 1.228 1.00 74.31 286 PRO A C 1
ATOM 2209 O O . PRO A 1 286 ? 16.929 14.985 0.105 1.00 74.31 286 PRO A O 1
ATOM 2212 N N . LEU A 1 287 ? 16.274 15.261 2.233 1.00 72.19 287 LEU A N 1
ATOM 2213 C CA . LEU A 1 287 ? 15.832 16.649 2.112 1.00 72.19 287 LEU A CA 1
ATOM 2214 C C . LEU A 1 287 ? 16.969 17.660 2.260 1.00 72.19 287 LEU A C 1
ATOM 2216 O O . LEU A 1 287 ? 16.763 18.839 1.978 1.00 72.19 287 LEU A O 1
ATOM 2220 N N . ARG A 1 288 ? 18.175 17.228 2.656 1.00 78.56 288 ARG A N 1
ATOM 2221 C CA . ARG A 1 288 ? 19.324 18.118 2.906 1.00 78.56 288 ARG A CA 1
ATOM 2222 C C . ARG A 1 288 ? 19.632 19.033 1.717 1.00 78.56 288 ARG A C 1
ATOM 2224 O O . ARG A 1 288 ? 20.141 20.128 1.910 1.00 78.56 288 ARG A O 1
ATOM 2231 N N . ARG A 1 289 ? 19.325 18.605 0.487 1.00 77.50 289 ARG A N 1
ATOM 2232 C CA . ARG A 1 289 ? 19.541 19.401 -0.736 1.00 77.50 289 ARG A CA 1
ATOM 2233 C C . ARG A 1 289 ? 18.550 20.557 -0.913 1.00 77.50 289 ARG A C 1
ATOM 2235 O O . ARG A 1 289 ? 18.876 21.504 -1.614 1.00 77.50 289 ARG A O 1
ATOM 2242 N N . LEU A 1 290 ? 17.372 20.477 -0.296 1.00 77.44 290 LEU A N 1
ATOM 2243 C CA . LEU A 1 290 ? 16.336 21.520 -0.324 1.00 77.44 290 LEU A CA 1
ATOM 2244 C C . LEU A 1 290 ? 16.481 22.516 0.837 1.00 77.44 290 LEU A C 1
ATOM 2246 O O . LEU A 1 290 ? 15.755 23.501 0.912 1.00 77.44 290 LEU A O 1
ATOM 2250 N N . MET A 1 291 ? 17.401 22.234 1.757 1.00 84.25 291 MET A N 1
ATOM 2251 C CA . MET A 1 291 ? 17.622 22.981 2.984 1.00 84.25 291 MET A CA 1
ATOM 2252 C C . MET A 1 291 ? 18.802 23.950 2.799 1.00 84.25 291 MET A C 1
ATOM 2254 O O . MET A 1 291 ? 19.941 23.489 2.659 1.00 84.25 291 MET A O 1
ATOM 2258 N N . PRO A 1 292 ? 18.571 25.276 2.785 1.00 83.94 292 PRO A N 1
ATOM 2259 C CA . PRO A 1 292 ? 19.648 26.258 2.707 1.00 83.94 292 PRO A CA 1
ATOM 2260 C C . PRO A 1 292 ? 20.567 26.150 3.931 1.00 83.94 292 PRO A C 1
ATOM 2262 O O . PRO A 1 292 ? 20.112 25.924 5.051 1.00 83.94 292 PRO A O 1
ATOM 2265 N N . ARG A 1 293 ? 21.880 26.288 3.716 1.00 85.44 293 ARG A N 1
ATOM 2266 C CA . ARG A 1 293 ? 22.897 26.158 4.782 1.00 85.44 293 ARG A CA 1
ATOM 2267 C C . ARG A 1 293 ? 23.087 27.440 5.590 1.00 85.44 293 ARG A C 1
ATOM 2269 O O . ARG A 1 293 ? 23.570 27.397 6.712 1.00 85.44 293 ARG A O 1
ATOM 2276 N N . ASP A 1 294 ? 22.740 28.571 4.996 1.00 84.25 294 ASP A N 1
ATOM 2277 C CA . ASP A 1 294 ? 22.918 29.926 5.513 1.00 84.25 294 ASP A CA 1
ATOM 2278 C C . ASP A 1 294 ? 21.690 30.446 6.271 1.00 84.25 294 ASP A C 1
ATOM 2280 O O . ASP A 1 294 ? 21.704 31.570 6.769 1.00 84.25 294 ASP A O 1
ATOM 2284 N N . ARG A 1 295 ? 20.616 29.653 6.358 1.00 87.75 295 ARG A N 1
ATOM 2285 C CA . ARG A 1 295 ? 19.347 30.081 6.953 1.00 87.75 295 ARG A CA 1
ATOM 2286 C C . ARG A 1 295 ? 18.833 29.072 7.974 1.00 87.75 295 ARG A C 1
ATOM 2288 O O . ARG A 1 295 ? 19.043 27.870 7.804 1.00 87.75 295 ARG A O 1
ATOM 2295 N N . PRO A 1 296 ? 18.157 29.544 9.035 1.00 90.75 296 PRO A N 1
ATOM 2296 C CA . PRO A 1 296 ? 17.456 28.657 9.946 1.00 90.75 296 PRO A CA 1
ATOM 2297 C C . PRO A 1 296 ? 16.316 27.937 9.220 1.00 90.75 296 PRO A C 1
ATOM 2299 O O . PRO A 1 296 ? 15.621 28.507 8.379 1.00 90.75 296 PRO A O 1
ATOM 2302 N N . ILE A 1 297 ? 16.123 26.677 9.584 1.00 90.75 297 ILE A N 1
ATOM 2303 C CA . ILE A 1 297 ? 15.015 25.834 9.157 1.00 90.75 297 ILE A CA 1
ATOM 2304 C C . ILE A 1 297 ? 14.138 25.635 10.378 1.00 90.75 297 ILE A C 1
ATOM 2306 O O . ILE A 1 297 ? 14.565 25.034 11.365 1.00 90.75 297 ILE A O 1
ATOM 2310 N N . TYR A 1 298 ? 12.924 26.157 10.302 1.00 91.06 298 TYR A N 1
ATOM 2311 C CA . TYR A 1 298 ? 11.906 26.018 11.327 1.00 91.06 298 TYR A CA 1
ATOM 2312 C C . TYR A 1 298 ? 11.184 24.693 11.152 1.00 91.06 298 TYR A C 1
ATOM 2314 O O . TYR A 1 298 ? 10.923 24.254 10.030 1.00 91.06 298 TYR A O 1
ATOM 2322 N N . TRP A 1 299 ? 10.850 24.051 12.261 1.00 89.31 299 TRP A N 1
ATOM 2323 C CA . TRP A 1 299 ? 10.165 22.778 12.249 1.00 89.31 299 TRP A CA 1
ATOM 2324 C C . TRP A 1 299 ? 9.215 22.630 13.429 1.00 89.31 299 TRP A C 1
ATOM 2326 O O . TRP A 1 299 ? 9.432 23.189 14.506 1.00 89.31 299 TRP A O 1
ATOM 2336 N N . ARG A 1 300 ? 8.135 21.886 13.194 1.00 86.75 300 ARG A N 1
ATOM 2337 C CA . ARG A 1 300 ? 7.154 21.501 14.210 1.00 86.75 300 ARG A CA 1
ATOM 2338 C C . ARG A 1 300 ? 6.502 20.178 13.844 1.00 86.75 300 ARG A C 1
ATOM 2340 O O . ARG A 1 300 ? 6.561 19.735 12.693 1.00 86.75 300 ARG A O 1
ATOM 2347 N N . VAL A 1 301 ? 5.823 19.592 14.814 1.00 82.69 301 VAL A N 1
ATOM 2348 C CA . VAL A 1 301 ? 4.998 18.403 14.646 1.00 82.69 301 VAL A CA 1
ATOM 2349 C C . VAL A 1 301 ? 3.549 18.766 14.929 1.00 82.69 301 VAL A C 1
ATOM 2351 O O . VAL A 1 301 ? 3.253 19.422 15.924 1.00 82.69 301 VAL A O 1
ATOM 2354 N N . ARG A 1 302 ? 2.643 18.341 14.051 1.00 78.75 302 ARG A N 1
ATOM 2355 C CA . ARG A 1 302 ? 1.199 18.551 14.194 1.00 78.75 302 ARG A CA 1
ATOM 2356 C C . ARG A 1 302 ? 0.499 17.207 14.253 1.00 78.75 302 ARG A C 1
ATOM 2358 O O . ARG A 1 302 ? 0.454 16.535 13.232 1.00 78.75 302 ARG A O 1
ATOM 2365 N N . GLY A 1 303 ? -0.033 16.819 15.404 1.00 73.75 303 GLY A N 1
ATOM 2366 C CA . GLY A 1 303 ? -0.945 15.689 15.554 1.00 73.75 303 GLY A CA 1
ATOM 2367 C C . GLY A 1 303 ? -2.378 16.088 15.197 1.00 73.75 303 GLY A C 1
ATOM 2368 O O . GLY A 1 303 ? -2.880 17.104 15.674 1.00 73.75 303 GLY A O 1
ATOM 2369 N N . LEU A 1 304 ? -3.042 15.306 14.353 1.00 65.88 304 LEU A N 1
ATOM 2370 C CA . LEU A 1 304 ? -4.452 15.467 14.007 1.00 65.88 304 LEU A CA 1
ATOM 2371 C C . LEU A 1 304 ? -5.289 14.543 14.888 1.00 65.88 304 LEU A C 1
ATOM 2373 O O . LEU A 1 304 ? -5.102 13.325 14.840 1.00 65.88 304 LEU A O 1
ATOM 2377 N N . LYS A 1 305 ? -6.216 15.107 15.668 1.00 63.59 305 LYS A N 1
ATOM 2378 C CA . LYS A 1 305 ? -7.147 14.345 16.512 1.00 63.59 305 LYS A CA 1
ATOM 2379 C C . LYS A 1 305 ? -8.425 13.976 15.761 1.00 63.59 305 LYS A C 1
ATOM 2381 O O . LYS A 1 305 ? -8.875 14.730 14.900 1.00 63.59 305 LYS A O 1
ATOM 2386 N N . ASN A 1 306 ? -9.007 12.815 16.081 1.00 52.16 306 ASN A N 1
ATOM 2387 C CA . ASN A 1 306 ? -10.270 12.376 15.475 1.00 52.16 306 ASN A CA 1
ATOM 2388 C C . ASN A 1 306 ? -11.368 13.414 15.762 1.00 52.16 306 ASN A C 1
ATOM 2390 O O . ASN A 1 306 ? -11.546 13.821 16.906 1.00 52.16 306 ASN A O 1
ATOM 2394 N N . SER A 1 307 ? -12.110 13.792 14.718 1.00 44.59 307 SER A N 1
ATOM 2395 C CA . SER A 1 307 ? -13.173 14.811 14.670 1.00 44.59 307 SER A CA 1
ATOM 2396 C C . SER A 1 307 ? -12.716 16.288 14.643 1.00 44.59 307 SER A C 1
ATOM 2398 O O . SER A 1 307 ? -12.297 16.880 15.629 1.00 44.59 307 SER A O 1
ATOM 2400 N N . VAL A 1 308 ? -12.827 16.864 13.441 1.00 42.00 308 VAL A N 1
ATOM 2401 C CA . VAL A 1 308 ? -13.153 18.253 13.047 1.00 42.00 308 VAL A CA 1
ATOM 2402 C C . VAL A 1 308 ? -12.424 19.462 13.678 1.00 42.00 308 VAL A C 1
ATOM 2404 O O . VAL A 1 308 ? -12.314 20.449 12.962 1.00 42.00 308 VAL A O 1
ATOM 2407 N N . GLN A 1 309 ? -11.863 19.473 14.895 1.00 44.03 309 GLN A N 1
ATOM 2408 C CA . GLN A 1 309 ? -11.326 20.731 15.477 1.00 44.03 309 GLN A CA 1
ATOM 2409 C C . GLN A 1 309 ? -10.074 20.639 16.375 1.00 44.03 309 GLN A C 1
ATOM 2411 O O . GLN A 1 309 ? -9.589 21.672 16.831 1.00 44.03 309 GLN A O 1
ATOM 2416 N N . GLY A 1 310 ? -9.484 19.462 16.604 1.00 55.31 310 GLY A N 1
ATOM 2417 C CA . GLY A 1 310 ? -8.286 19.344 17.450 1.00 55.31 310 GLY A CA 1
ATOM 2418 C C . GLY A 1 310 ? -6.984 19.157 16.667 1.00 55.31 310 GLY A C 1
ATOM 2419 O O . GLY A 1 310 ? -6.718 18.051 16.196 1.00 55.31 310 GLY A O 1
ATOM 2420 N N . VAL A 1 311 ? -6.132 20.186 16.591 1.00 63.81 311 VAL A N 1
ATOM 2421 C CA . VAL A 1 311 ? -4.718 20.023 16.201 1.00 63.81 311 VAL A CA 1
ATOM 2422 C C . VAL A 1 311 ? -3.858 20.112 17.457 1.00 63.81 311 VAL A C 1
ATOM 2424 O O . VAL A 1 311 ? -3.892 21.117 18.161 1.00 63.81 311 VAL A O 1
ATOM 2427 N N . LEU A 1 312 ? -3.093 19.059 17.744 1.00 72.69 312 LEU A N 1
ATOM 2428 C CA . LEU A 1 312 ? -2.034 19.104 18.746 1.00 72.69 312 LEU A CA 1
ATOM 2429 C C . LEU A 1 312 ? -0.759 19.582 18.057 1.00 72.69 312 LEU A C 1
ATOM 2431 O O . LEU A 1 312 ? -0.239 18.890 17.187 1.00 72.69 312 LEU A O 1
ATOM 2435 N N . GLU A 1 313 ? -0.253 20.752 18.419 1.00 78.31 313 GLU A N 1
ATOM 2436 C CA . GLU A 1 313 ? 0.994 21.272 17.856 1.00 78.31 313 GLU A CA 1
ATOM 2437 C C . GLU A 1 313 ? 2.111 21.189 18.893 1.00 78.31 313 GLU A C 1
ATOM 2439 O O . GLU A 1 313 ? 1.910 21.492 20.068 1.00 78.31 313 GLU A O 1
ATOM 2444 N N . SER A 1 314 ? 3.294 20.759 18.461 1.00 81.25 314 SER A N 1
ATOM 2445 C CA . SER A 1 314 ? 4.506 20.958 19.246 1.00 81.25 314 SER A CA 1
ATOM 2446 C C . SER A 1 314 ? 4.881 22.439 19.268 1.00 81.25 314 SER A C 1
ATOM 2448 O O . SER A 1 314 ? 4.440 23.224 18.427 1.00 81.25 314 SER A O 1
ATOM 2450 N N . GLU A 1 315 ? 5.810 22.801 20.150 1.00 85.25 315 GLU A N 1
ATOM 2451 C CA . GLU A 1 315 ? 6.550 24.051 19.989 1.00 85.25 315 GLU A CA 1
ATOM 2452 C C . GLU A 1 315 ? 7.239 24.125 18.612 1.00 85.25 315 GLU A C 1
ATOM 2454 O O . GLU A 1 315 ? 7.520 23.102 17.972 1.00 85.25 315 GLU A O 1
ATOM 2459 N N . ILE A 1 316 ? 7.519 25.346 18.162 1.00 88.31 316 ILE A N 1
ATOM 2460 C CA . ILE A 1 316 ? 8.292 25.599 16.947 1.00 88.31 316 ILE A CA 1
ATOM 2461 C C . ILE A 1 316 ? 9.761 25.666 17.343 1.00 88.31 316 ILE A C 1
ATOM 2463 O O . ILE A 1 316 ? 10.151 26.482 18.177 1.00 88.31 316 ILE A O 1
ATOM 2467 N N . ARG A 1 317 ? 10.588 24.838 16.712 1.00 90.38 317 ARG A N 1
ATOM 2468 C CA . ARG A 1 317 ? 12.045 24.884 16.858 1.00 90.38 317 ARG A CA 1
ATOM 2469 C C . ARG A 1 317 ? 12.689 25.268 15.547 1.00 90.38 317 ARG A C 1
ATOM 2471 O O . ARG A 1 317 ? 12.078 25.140 14.491 1.00 90.38 317 ARG A O 1
ATOM 2478 N N . PHE A 1 318 ? 13.944 25.683 15.600 1.00 92.19 318 PHE A N 1
ATOM 2479 C CA . PHE A 1 318 ? 14.749 25.812 14.395 1.00 92.19 318 PHE A CA 1
ATOM 2480 C C . PHE A 1 318 ? 16.127 25.182 14.549 1.00 92.19 318 PHE A C 1
ATOM 2482 O O . PHE A 1 318 ? 16.635 25.019 15.656 1.00 92.19 318 PHE A O 1
ATOM 2489 N N . PHE A 1 319 ? 16.726 24.831 13.418 1.00 91.94 319 PHE A N 1
ATOM 2490 C CA . PHE A 1 319 ? 18.107 24.370 13.311 1.00 91.94 319 PHE A CA 1
ATOM 2491 C C . PHE A 1 319 ? 18.743 24.912 12.025 1.00 91.94 319 PHE A C 1
ATOM 2493 O O . PHE A 1 319 ? 18.054 25.439 11.156 1.00 91.94 319 PHE A O 1
ATOM 2500 N N . GLN A 1 320 ? 20.056 24.777 11.884 1.00 91.50 320 GLN A N 1
ATOM 2501 C CA . GLN A 1 320 ? 20.810 25.114 10.677 1.00 91.50 320 GLN A CA 1
ATOM 2502 C C . GLN A 1 320 ? 21.568 23.890 10.165 1.00 91.50 320 GLN A C 1
ATOM 2504 O O . GLN A 1 320 ? 21.973 23.023 10.942 1.00 91.50 320 GLN A O 1
ATOM 2509 N N . ILE A 1 321 ? 21.777 23.812 8.851 1.00 88.94 321 ILE A N 1
ATOM 2510 C CA . ILE A 1 321 ? 22.583 22.743 8.257 1.00 88.94 321 ILE A CA 1
ATOM 2511 C C . ILE A 1 321 ? 24.059 23.133 8.304 1.00 88.94 321 ILE A C 1
ATOM 2513 O O . ILE A 1 321 ? 24.506 24.033 7.594 1.00 88.94 321 ILE A O 1
ATOM 2517 N N . GLY A 1 322 ? 24.823 22.399 9.110 1.00 83.25 322 GLY A N 1
ATOM 2518 C CA . GLY A 1 322 ? 26.277 22.481 9.149 1.00 83.25 322 GLY A CA 1
ATOM 2519 C C . GLY A 1 322 ? 26.926 22.006 7.845 1.00 83.25 322 GLY A C 1
ATOM 2520 O O . GLY A 1 322 ? 26.320 21.280 7.040 1.00 83.25 322 GLY A O 1
ATOM 2521 N N . LYS A 1 323 ? 28.176 22.436 7.645 1.00 76.62 323 LYS A N 1
ATOM 2522 C CA . LYS A 1 323 ? 29.008 22.012 6.510 1.00 76.62 323 LYS A CA 1
ATOM 2523 C C . LYS A 1 323 ? 29.171 20.491 6.485 1.00 76.62 323 LYS A C 1
ATOM 2525 O O . LYS A 1 323 ? 29.411 19.899 7.555 1.00 76.62 323 LYS A O 1
#

Secondary structure (DSSP, 8-state):
-HHHHHHHHHHHHH--STTGGGGTHHHHHHHHHHHHHHHHHHHHHHHHHHHTTTS-HHHHHHHHHHHHHHHHHHHHHHHIIIIIHHHHHT-S--HHHHHHHHHHHHHS-TT-EEE--SSSGGGGHHHHHS-EESS----GGGHHHHHHHHHTS---EEEE-S--SS--SS---HHHHHHSSSPPEEEEEETTEEEEE-SS-HHHHHHHHHHHHHTTS----S-EEEEESPTTEEESS-EEEEEE--TTEEEEEEEEESSTTSSSB-S--EEEEGGG-S--EEE-GGGGGGS-SSS-EEEEEEEEESSTT-EEEPPPEEEEE--

pLDDT: mean 74.08, std 16.63, range [32.25, 98.56]